Protein AF-A0A7V5RH25-F1 (afdb_monomer)

Secondary structure (DSSP, 8-state):
--------TT-S-EEEEEEETTTEEEEEEEEE-S--HHHHS-GGG-SSSS--HHHHHHHHTTSSSEEEEEEEEEE-TTS-EEEEEEE--S-TT--TT---TTSS-----EEEEEEEEEEETTTEEEEEEEEEEEE--EETTEE--EEEEEEEEEEEEEEEEETTEEEEEEEEEEEEEEEE-STT----EEEEEEEEEEEEEEEEEEEEGGGTTEEEEEEEEEEEEEESSSEEEEEEEEEEEEETTTEEEEEEEEEEE-SSS--EEEEEEEEEE--

Foldseek 3Di:
DDDDDDLDLPDQDDKDWDQDPQQKIKIFFKDWFPAFPQLVDDCLGHLFNDDFPQSVVCQVQLNGAIFGWMKIKHAHPQGKIKIKTWGQSQHGSDDLDDPDVPDQKRFSGTKIKIKIWHDPPPFKIKMWMKMKGWIHDADPVFGAIKIKIKIKIKMWGWDDPDDQKIKIKIWMKMKIWIAGPTPDDRDIFIKIKIKMKMKIKGAAPFFDVVVVRWGMKIKMWMKIWMDGPFIKIKIKIWMWIDHPPFKIKTKMWMWIDDRDDDIDIDIDIDIGGHD

Sequence (275 aa):
QIEVRDNSPRLKDAEGKITLPNNTFLRFGQFKAPVWRE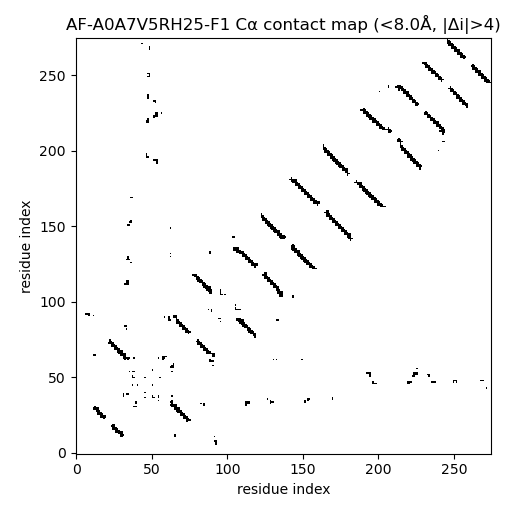ELRSSSKLFLVERSLAAAFLAKNNFSARHIGVEFGLKTSAGAQFAVNYSNGAGEGSREDAGRRKNAVINNGKMLAGRIELPLGKKMNIGFSAVRNSTGMLTTDGDTRGTATLFAPDFNLKLAVGSGAVLEVDGGLGFGSFSDSGVNTGEDKKFTLLDISGEWKKKLGRANESLGGLDGFGFAAGFSSVDFRGTTSAVRFGPTFTFGKQTRLQLNAELINPENGDRTVNYRSMITFNY

Radius of gyration: 20.66 Å; Cα contacts (8 Å, |Δi|>4): 712; chains: 1; bounding box: 56×38×58 Å

Structure (mmCIF, N/CA/C/O backbone):
data_AF-A0A7V5RH25-F1
#
_entry.id   AF-A0A7V5RH25-F1
#
loop_
_atom_site.group_PDB
_atom_site.id
_atom_site.type_symbol
_atom_site.label_atom_id
_atom_site.label_alt_id
_atom_site.label_comp_id
_atom_site.label_asym_id
_atom_site.label_entity_id
_atom_site.label_seq_id
_atom_site.pdbx_PDB_ins_code
_atom_site.Cartn_x
_atom_site.Cartn_y
_atom_site.Cartn_z
_atom_site.occupancy
_atom_site.B_iso_or_equiv
_atom_site.auth_seq_id
_atom_site.auth_comp_id
_atom_site.auth_asym_id
_atom_site.auth_atom_id
_atom_site.pdbx_PDB_model_num
ATOM 1 N N . GLN A 1 1 ? 27.884 -19.425 11.018 1.00 32.72 1 GLN A N 1
ATOM 2 C CA . GLN A 1 1 ? 27.448 -19.772 9.651 1.00 32.72 1 GLN A CA 1
ATOM 3 C C . GLN A 1 1 ? 25.933 -19.851 9.665 1.00 32.72 1 GLN A C 1
ATOM 5 O O . GLN A 1 1 ? 25.401 -20.618 10.453 1.00 32.72 1 GLN A O 1
ATOM 10 N N . ILE A 1 2 ? 25.248 -19.010 8.891 1.00 28.59 2 ILE A N 1
ATOM 11 C CA . ILE A 1 2 ? 23.797 -19.106 8.706 1.00 28.59 2 ILE A CA 1
ATOM 12 C C . ILE A 1 2 ? 23.593 -19.363 7.221 1.00 28.59 2 ILE A C 1
ATOM 14 O O . ILE A 1 2 ? 23.855 -18.489 6.400 1.00 28.59 2 ILE A O 1
ATOM 18 N N . GLU A 1 3 ? 23.181 -20.580 6.888 1.00 23.50 3 GLU A N 1
ATOM 19 C CA . GLU A 1 3 ? 22.694 -20.926 5.562 1.00 23.50 3 GLU A CA 1
ATOM 20 C C . GLU A 1 3 ? 21.220 -21.288 5.703 1.00 23.50 3 GLU A C 1
ATOM 22 O O . GLU A 1 3 ? 20.865 -22.269 6.350 1.00 23.50 3 GLU A O 1
ATOM 27 N N . VAL A 1 4 ? 20.362 -20.462 5.112 1.00 34.53 4 VAL A N 1
ATOM 28 C CA . VAL A 1 4 ? 18.944 -20.764 4.939 1.00 34.53 4 VAL A CA 1
ATOM 29 C C . VAL A 1 4 ? 18.684 -20.682 3.445 1.00 34.53 4 VAL A C 1
ATOM 31 O O . VAL A 1 4 ? 18.673 -19.596 2.868 1.00 34.53 4 VAL A O 1
ATOM 34 N N . ARG A 1 5 ? 18.529 -21.842 2.804 1.00 31.23 5 ARG A N 1
ATOM 35 C CA . ARG A 1 5 ? 18.039 -21.940 1.428 1.00 31.23 5 ARG A CA 1
ATOM 36 C C . ARG A 1 5 ? 16.672 -22.593 1.452 1.00 31.23 5 ARG A C 1
ATOM 38 O O . ARG A 1 5 ? 16.567 -23.793 1.677 1.00 31.23 5 ARG A O 1
ATOM 45 N N . ASP A 1 6 ? 15.654 -21.808 1.142 1.00 39.62 6 ASP A N 1
ATOM 46 C CA . ASP A 1 6 ? 14.385 -22.324 0.657 1.00 39.62 6 ASP A CA 1
ATOM 47 C C . ASP A 1 6 ? 14.098 -21.658 -0.696 1.00 39.62 6 ASP A C 1
ATOM 49 O O . ASP A 1 6 ? 14.059 -20.436 -0.811 1.00 39.62 6 ASP A O 1
ATOM 53 N N . ASN A 1 7 ? 13.981 -22.474 -1.745 1.00 38.50 7 ASN A N 1
ATOM 54 C CA . ASN A 1 7 ? 13.620 -22.052 -3.103 1.00 38.50 7 ASN A CA 1
ATOM 55 C C . ASN A 1 7 ? 12.112 -22.228 -3.366 1.00 38.50 7 ASN A C 1
ATOM 57 O O . ASN A 1 7 ? 11.679 -22.283 -4.519 1.00 38.50 7 ASN A O 1
ATOM 61 N N . SER A 1 8 ? 11.308 -22.370 -2.313 1.00 39.69 8 SER A N 1
ATOM 62 C CA . SER A 1 8 ? 9.862 -22.480 -2.407 1.00 39.69 8 SER A CA 1
ATOM 63 C C . SER A 1 8 ? 9.220 -21.097 -2.594 1.00 39.69 8 SER A C 1
ATOM 65 O O . SER A 1 8 ? 9.371 -20.231 -1.732 1.00 39.69 8 SER A O 1
ATOM 67 N N . PRO A 1 9 ? 8.407 -20.878 -3.645 1.00 51.34 9 PRO A N 1
ATOM 68 C CA . PRO A 1 9 ? 7.661 -19.630 -3.864 1.00 51.34 9 PRO A CA 1
ATOM 69 C C . PRO A 1 9 ? 6.525 -19.404 -2.841 1.00 51.34 9 PRO A C 1
ATOM 71 O O . PRO A 1 9 ? 5.627 -18.604 -3.081 1.00 51.34 9 PRO A O 1
ATOM 74 N N . ARG A 1 10 ? 6.500 -20.156 -1.730 1.00 56.91 10 ARG A N 1
ATOM 75 C CA . ARG A 1 10 ? 5.443 -20.123 -0.706 1.00 56.91 10 ARG A CA 1
ATOM 76 C C . ARG A 1 10 ? 5.778 -19.228 0.485 1.00 56.91 10 ARG A C 1
ATOM 78 O O . ARG A 1 10 ? 4.864 -18.832 1.208 1.00 56.91 10 ARG A O 1
ATOM 85 N N . LEU A 1 11 ? 7.057 -18.931 0.713 1.00 60.41 11 LEU A N 1
ATOM 86 C CA . LEU A 1 11 ? 7.466 -18.003 1.763 1.00 60.41 11 LEU A CA 1
ATOM 87 C C . LEU A 1 11 ? 7.154 -16.585 1.299 1.00 60.41 11 LEU A C 1
ATOM 89 O O . LEU A 1 11 ? 7.792 -16.077 0.382 1.00 60.41 11 LEU A O 1
ATOM 93 N N . LYS A 1 12 ? 6.151 -15.965 1.932 1.00 68.00 12 LYS A N 1
ATOM 94 C CA . LYS A 1 12 ? 5.791 -14.570 1.668 1.00 68.00 12 LYS A CA 1
ATOM 95 C C . LYS A 1 12 ? 6.937 -13.673 2.121 1.00 68.00 12 LYS A C 1
ATOM 97 O O . LYS A 1 12 ? 7.622 -13.110 1.281 1.00 68.00 12 LYS A O 1
ATOM 102 N N . ASP A 1 13 ? 7.212 -13.620 3.418 1.00 72.88 13 ASP A N 1
ATOM 103 C CA . ASP A 1 13 ? 8.316 -12.832 3.968 1.00 72.88 13 ASP A CA 1
ATOM 104 C C . ASP A 1 13 ? 9.342 -13.771 4.62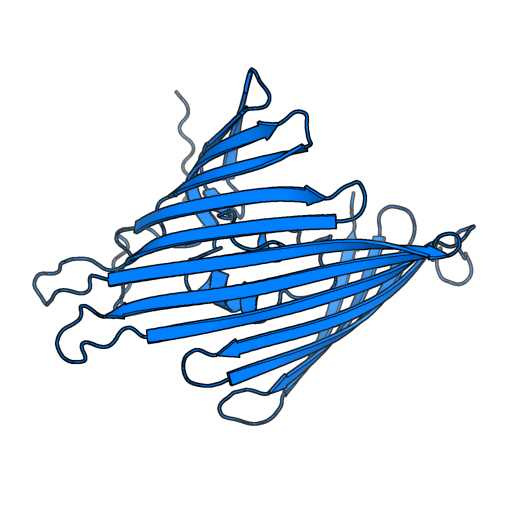0 1.00 72.88 13 ASP A C 1
ATOM 106 O O . ASP A 1 13 ? 8.982 -14.660 5.394 1.00 72.88 13 ASP A O 1
ATOM 110 N N . ALA A 1 14 ? 10.614 -13.592 4.271 1.00 84.06 14 ALA A N 1
ATOM 111 C CA . ALA A 1 14 ? 11.748 -14.335 4.814 1.00 84.06 14 ALA A CA 1
ATOM 112 C C . ALA A 1 14 ? 12.885 -13.337 5.048 1.00 84.06 14 ALA A C 1
ATOM 114 O O . ALA A 1 14 ? 13.793 -13.193 4.228 1.00 84.06 14 ALA A O 1
ATOM 115 N N . GLU A 1 15 ? 12.773 -12.584 6.140 1.00 87.88 15 GLU A N 1
ATOM 116 C CA . GLU A 1 15 ? 13.628 -11.438 6.443 1.00 87.88 15 GLU A CA 1
ATOM 117 C C . GLU A 1 15 ? 14.265 -11.538 7.836 1.00 87.88 15 GLU A C 1
ATOM 119 O O . GLU A 1 15 ? 13.677 -12.063 8.781 1.00 87.88 15 GLU A O 1
ATOM 124 N N . GLY A 1 16 ? 15.477 -11.002 7.961 1.00 89.25 16 GLY A N 1
ATOM 125 C CA . GLY A 1 16 ? 16.115 -10.680 9.231 1.00 89.25 16 GLY A CA 1
ATOM 126 C C . GLY A 1 16 ? 16.125 -9.168 9.435 1.00 89.25 16 GLY A C 1
ATOM 127 O O . GLY A 1 16 ? 16.373 -8.414 8.494 1.00 89.25 16 GLY A O 1
ATOM 128 N N . LYS A 1 17 ? 15.871 -8.713 10.666 1.00 92.69 17 LYS A N 1
ATOM 129 C CA . LYS A 1 17 ? 15.934 -7.296 11.040 1.00 92.69 17 LYS A CA 1
ATOM 130 C C . LYS A 1 17 ? 16.861 -7.101 12.232 1.00 92.69 17 LYS A C 1
ATOM 132 O O . LYS A 1 17 ? 16.618 -7.636 13.309 1.00 92.69 17 LYS A O 1
ATOM 137 N N . ILE A 1 18 ? 17.892 -6.289 12.039 1.00 92.06 18 ILE A N 1
ATOM 138 C CA . ILE A 1 18 ? 18.810 -5.841 13.081 1.00 92.06 18 ILE A CA 1
ATOM 139 C C . ILE A 1 18 ? 18.403 -4.422 13.459 1.00 92.06 18 ILE A C 1
ATOM 141 O O . ILE A 1 18 ? 18.497 -3.502 12.646 1.00 92.06 18 ILE A O 1
ATOM 145 N N . THR A 1 19 ? 17.940 -4.242 14.692 1.00 92.88 19 THR A N 1
ATOM 146 C CA . THR A 1 19 ? 17.733 -2.906 15.258 1.00 92.88 19 THR A CA 1
ATOM 147 C C . THR A 1 19 ? 19.075 -2.379 15.744 1.00 92.88 19 THR A C 1
ATOM 149 O O . THR A 1 19 ? 19.761 -3.028 16.530 1.00 92.88 19 THR A O 1
ATOM 152 N N . LEU A 1 20 ? 19.443 -1.206 15.255 1.00 90.88 20 LEU A N 1
ATOM 153 C CA . LEU A 1 20 ? 20.686 -0.518 15.558 1.00 90.88 20 LEU A CA 1
ATOM 154 C C . LEU A 1 20 ? 20.401 0.654 16.520 1.00 90.88 20 LEU A C 1
ATOM 156 O O . LEU A 1 20 ? 19.239 1.040 16.706 1.00 90.88 20 LEU A O 1
ATOM 160 N N . PRO A 1 21 ? 21.433 1.248 17.147 1.00 91.31 21 PRO A N 1
ATOM 161 C CA . PRO A 1 21 ? 21.266 2.446 17.966 1.00 91.31 21 PRO A CA 1
ATOM 162 C C . PRO A 1 21 ? 20.555 3.589 17.221 1.00 91.31 21 PRO A C 1
ATOM 164 O O . PRO A 1 21 ? 20.485 3.622 15.990 1.00 91.31 21 PRO A O 1
ATOM 167 N N . ASN A 1 22 ? 20.036 4.561 17.974 1.00 88.44 22 ASN A N 1
ATOM 168 C CA . ASN A 1 22 ? 19.374 5.755 17.431 1.00 88.44 22 ASN A CA 1
ATOM 169 C C . ASN A 1 22 ? 18.143 5.451 16.556 1.00 88.44 22 ASN A C 1
ATOM 171 O O . ASN A 1 22 ? 17.880 6.162 15.589 1.00 88.44 22 ASN A O 1
ATOM 175 N N . ASN A 1 23 ? 17.383 4.401 16.896 1.00 90.88 23 ASN A N 1
ATOM 176 C CA . ASN A 1 23 ? 16.177 3.978 16.168 1.00 90.88 23 ASN A CA 1
ATOM 177 C C . ASN A 1 23 ? 16.421 3.727 14.669 1.00 90.88 23 ASN A C 1
ATOM 179 O O . ASN A 1 23 ? 15.535 3.951 13.836 1.00 90.88 23 ASN A O 1
ATOM 183 N N . THR A 1 24 ? 17.623 3.269 14.325 1.00 94.12 24 THR A N 1
ATOM 184 C CA . THR A 1 24 ? 17.941 2.798 12.979 1.00 94.12 24 THR A CA 1
ATOM 185 C C . THR A 1 24 ? 17.742 1.291 12.890 1.00 94.12 24 THR A C 1
ATOM 187 O O . THR A 1 24 ? 17.710 0.584 13.899 1.00 94.12 24 THR A O 1
ATOM 190 N N . PHE A 1 25 ? 17.556 0.772 11.684 1.00 93.25 25 PHE A N 1
ATOM 191 C CA . PHE A 1 25 ? 17.500 -0.662 11.456 1.00 93.25 25 PHE A CA 1
ATOM 192 C C . PHE A 1 25 ? 18.101 -1.037 10.109 1.00 93.25 25 PHE A C 1
ATOM 194 O O . PHE A 1 25 ? 18.049 -0.269 9.149 1.00 93.25 25 PHE A O 1
ATOM 201 N N . LEU A 1 26 ? 18.621 -2.257 10.053 1.00 95.44 26 LEU A N 1
ATOM 202 C CA . LEU A 1 26 ? 18.993 -2.938 8.826 1.00 95.44 26 LEU A CA 1
ATOM 203 C C . LEU A 1 26 ? 18.097 -4.165 8.672 1.00 95.44 26 LEU A C 1
ATOM 205 O O . LEU A 1 26 ? 18.025 -5.002 9.571 1.00 95.44 26 LEU A O 1
ATOM 209 N N . ARG A 1 27 ? 17.407 -4.269 7.546 1.00 93.31 27 ARG A N 1
ATOM 210 C CA . ARG A 1 27 ? 16.574 -5.408 7.169 1.00 93.31 27 ARG A CA 1
ATOM 211 C C . ARG A 1 27 ? 17.183 -6.085 5.950 1.00 93.31 27 ARG A C 1
ATOM 213 O O . ARG A 1 27 ? 17.668 -5.403 5.056 1.00 93.31 27 ARG A O 1
ATOM 220 N N . PHE A 1 28 ? 17.191 -7.408 5.909 1.00 93.06 28 PHE A N 1
ATOM 221 C CA . PHE A 1 28 ? 17.740 -8.178 4.793 1.00 93.06 28 PHE A CA 1
ATOM 222 C C . PHE A 1 28 ? 16.908 -9.435 4.545 1.00 93.06 28 PHE A C 1
ATOM 224 O O . PHE A 1 28 ? 16.276 -9.943 5.465 1.00 93.06 28 PHE A O 1
ATOM 231 N N . GLY A 1 29 ? 16.918 -9.947 3.316 1.00 89.38 29 GLY A N 1
ATOM 232 C CA . GLY A 1 29 ? 16.144 -11.127 2.916 1.00 89.38 29 GLY A CA 1
ATOM 233 C C . GLY A 1 29 ? 15.032 -10.779 1.930 1.00 89.38 29 GLY A C 1
ATOM 234 O O . GLY A 1 29 ? 15.177 -9.825 1.169 1.00 89.38 29 GLY A O 1
ATOM 235 N N . GLN A 1 30 ? 13.950 -11.559 1.921 1.00 87.50 30 GLN A N 1
ATOM 236 C CA . GLN A 1 30 ? 12.797 -11.349 1.045 1.00 87.50 30 GLN A CA 1
ATOM 237 C C . GLN A 1 30 ? 11.693 -10.571 1.756 1.00 87.50 30 GLN A C 1
ATOM 239 O O . GLN A 1 30 ? 11.129 -11.057 2.738 1.00 87.50 30 GLN A O 1
ATOM 244 N N . PHE A 1 31 ? 11.350 -9.403 1.215 1.00 87.19 31 PHE A N 1
ATOM 245 C CA . PHE A 1 31 ? 10.349 -8.521 1.802 1.00 87.19 31 PHE A CA 1
ATOM 246 C C . PHE A 1 31 ? 9.746 -7.539 0.799 1.00 87.19 31 PHE A C 1
ATOM 248 O O . PHE A 1 31 ? 10.299 -7.303 -0.275 1.00 87.19 31 PHE A O 1
ATOM 255 N N . LYS A 1 32 ? 8.600 -6.940 1.146 1.00 89.62 32 LYS A N 1
ATOM 256 C CA . LYS A 1 32 ? 7.969 -5.890 0.330 1.00 89.62 32 LYS A CA 1
ATOM 257 C C . LYS A 1 32 ? 8.773 -4.595 0.332 1.00 89.62 32 LYS A C 1
ATOM 259 O O . LYS A 1 32 ? 9.116 -4.085 1.405 1.00 89.62 32 LYS A O 1
ATOM 264 N N . ALA A 1 33 ? 8.976 -4.025 -0.853 1.00 89.94 33 ALA A N 1
ATOM 265 C CA . ALA A 1 33 ? 9.571 -2.702 -0.984 1.00 89.94 33 ALA A CA 1
ATOM 266 C C . ALA A 1 33 ? 8.631 -1.594 -0.456 1.00 89.94 33 ALA A C 1
ATOM 268 O O . ALA A 1 33 ? 7.408 -1.680 -0.631 1.00 89.94 33 ALA A O 1
ATOM 269 N N . PRO A 1 34 ? 9.170 -0.535 0.178 1.00 90.44 34 PRO A N 1
ATOM 270 C CA . PRO A 1 34 ? 8.385 0.485 0.869 1.00 90.44 34 PRO A CA 1
ATOM 271 C C . PRO A 1 34 ? 7.796 1.524 -0.097 1.00 90.44 34 PRO A C 1
ATOM 273 O O . PRO A 1 34 ? 8.157 2.692 -0.070 1.00 90.44 34 PRO A O 1
ATOM 276 N N . VAL A 1 35 ? 6.894 1.126 -0.990 1.00 91.06 35 VAL A N 1
ATOM 277 C CA . VAL A 1 35 ? 6.516 1.987 -2.129 1.00 91.06 35 VAL A CA 1
ATOM 278 C C . VAL A 1 35 ? 5.103 2.545 -2.050 1.00 91.06 35 VAL A C 1
ATOM 280 O O . VAL A 1 35 ? 4.877 3.681 -2.447 1.00 91.06 35 VAL A O 1
ATOM 283 N N . TRP A 1 36 ? 4.154 1.779 -1.520 1.00 93.12 36 TRP A N 1
ATOM 284 C CA . TRP A 1 36 ? 2.748 2.176 -1.497 1.00 93.12 36 TRP A CA 1
ATOM 285 C C . TRP A 1 36 ? 2.118 1.827 -0.157 1.00 93.12 36 TRP A C 1
ATOM 287 O O . TRP A 1 36 ? 2.256 0.698 0.319 1.00 93.12 36 TRP A O 1
ATOM 297 N N . ARG A 1 37 ? 1.410 2.772 0.467 1.00 92.19 37 ARG A N 1
ATOM 298 C CA . ARG A 1 37 ? 0.858 2.584 1.818 1.00 92.19 37 ARG A CA 1
ATOM 299 C C . ARG A 1 37 ? -0.055 1.363 1.943 1.00 92.19 37 ARG A C 1
ATOM 301 O O . ARG A 1 37 ? 0.100 0.591 2.887 1.00 92.19 37 ARG A O 1
ATOM 308 N N . GLU A 1 38 ? -0.967 1.149 0.994 1.00 91.12 38 GLU A N 1
ATOM 309 C CA . GLU A 1 38 ? -1.872 -0.015 1.006 1.00 91.12 38 GLU A CA 1
ATOM 310 C C . GLU A 1 38 ? -1.101 -1.348 0.871 1.00 91.12 38 GLU A C 1
ATOM 312 O O . GLU A 1 38 ? -1.493 -2.377 1.430 1.00 91.12 38 GLU A O 1
ATOM 317 N N . GLU A 1 39 ? 0.049 -1.343 0.189 1.00 89.62 39 GLU A N 1
ATOM 318 C CA . GLU A 1 39 ? 0.921 -2.519 0.088 1.00 89.62 39 GLU A CA 1
ATOM 319 C C . GLU A 1 39 ? 1.656 -2.820 1.396 1.00 89.62 39 GLU A C 1
ATOM 321 O O . GLU A 1 39 ? 1.816 -3.993 1.752 1.00 89.62 39 GLU A O 1
ATOM 326 N N . LEU A 1 40 ? 2.042 -1.773 2.129 1.00 88.31 40 LEU A N 1
ATOM 327 C CA . LEU A 1 40 ? 2.692 -1.864 3.440 1.00 88.31 40 LEU A CA 1
ATOM 328 C C . LEU A 1 40 ? 1.710 -2.188 4.570 1.00 88.31 40 LEU A C 1
ATOM 330 O O . LEU A 1 40 ? 2.104 -2.680 5.630 1.00 88.31 40 LEU A O 1
ATOM 334 N N . ARG A 1 41 ? 0.417 -1.948 4.349 1.00 87.94 41 ARG A N 1
ATOM 335 C CA . ARG A 1 41 ? -0.647 -2.338 5.268 1.00 87.94 41 ARG A CA 1
ATOM 336 C C . ARG A 1 41 ? -0.779 -3.863 5.284 1.00 87.94 41 ARG A C 1
ATOM 338 O O . ARG A 1 41 ? -0.856 -4.530 4.245 1.00 87.94 41 ARG A O 1
ATOM 345 N N . SER A 1 42 ? -0.833 -4.419 6.496 1.00 84.00 42 SER A N 1
ATOM 346 C CA . SER A 1 42 ? -1.150 -5.836 6.703 1.00 84.00 42 SER A CA 1
ATOM 347 C C . SER A 1 42 ? -2.454 -6.189 5.993 1.00 84.00 42 SER A C 1
ATOM 349 O O . SER A 1 42 ? -3.422 -5.433 6.081 1.00 84.00 42 SER A O 1
ATOM 351 N N . SER A 1 43 ? -2.510 -7.365 5.363 1.00 81.88 43 SER A N 1
ATOM 352 C CA . SER A 1 43 ? -3.728 -7.858 4.710 1.00 81.88 43 SER A CA 1
ATOM 353 C C . SER A 1 43 ? -4.916 -7.921 5.674 1.00 81.88 43 SER A C 1
ATOM 355 O O . SER A 1 43 ? -6.028 -7.576 5.300 1.00 81.88 43 SER A O 1
ATOM 357 N N . SER A 1 44 ? -4.676 -8.255 6.947 1.00 80.25 44 SER A N 1
ATOM 358 C CA . SER A 1 44 ? -5.712 -8.276 7.992 1.00 80.25 44 SER A CA 1
ATOM 359 C C . SER A 1 44 ? -6.268 -6.894 8.360 1.00 80.25 44 SER A C 1
ATOM 361 O O . SER A 1 44 ? -7.305 -6.802 9.017 1.00 80.25 44 SER A O 1
ATOM 363 N N . LYS A 1 45 ? -5.581 -5.817 7.961 1.00 86.50 45 LYS A N 1
ATOM 364 C CA . LYS A 1 45 ? -5.907 -4.425 8.306 1.00 86.50 45 LYS A CA 1
ATOM 365 C C . LYS A 1 45 ? -6.317 -3.581 7.100 1.00 86.50 45 LYS A C 1
ATOM 367 O O . LYS A 1 45 ? -6.451 -2.367 7.261 1.00 86.50 45 LYS A O 1
ATOM 372 N N . LEU A 1 46 ? -6.482 -4.187 5.923 1.00 90.38 46 LEU A N 1
ATOM 373 C CA . LEU A 1 46 ? -6.991 -3.497 4.738 1.00 90.38 46 LEU A CA 1
ATOM 374 C C . LEU A 1 46 ? -8.399 -2.952 5.004 1.00 90.38 46 LEU A C 1
ATOM 376 O O . LEU A 1 46 ? -9.189 -3.560 5.734 1.00 90.38 46 LEU A O 1
ATOM 380 N N . PHE A 1 47 ? -8.710 -1.792 4.427 1.00 93.31 47 PHE A N 1
ATOM 381 C CA . PHE A 1 47 ? -10.059 -1.236 4.519 1.00 93.31 47 PHE A CA 1
ATOM 382 C C . PHE A 1 47 ? -11.053 -2.045 3.709 1.00 93.31 47 PHE A C 1
ATOM 384 O O . PHE A 1 47 ? -12.188 -2.162 4.143 1.00 93.31 47 PHE A O 1
ATOM 391 N N . LEU A 1 48 ? -10.622 -2.618 2.586 1.00 94.12 48 LEU A N 1
ATOM 392 C CA . LEU A 1 48 ? -11.399 -3.426 1.646 1.00 94.12 48 LEU A CA 1
ATOM 393 C C . LEU A 1 48 ? -10.782 -4.834 1.547 1.00 94.12 48 LEU A C 1
ATOM 395 O O . LEU A 1 48 ? -9.610 -5.001 1.879 1.00 94.12 48 LEU A O 1
ATOM 399 N N . VAL A 1 49 ? -11.551 -5.841 1.112 1.00 91.69 49 VAL A N 1
ATOM 400 C CA . VAL A 1 49 ? -11.085 -7.245 1.029 1.00 91.69 49 VAL A CA 1
ATOM 401 C C . VAL A 1 49 ? -9.827 -7.379 0.169 1.00 91.69 49 VAL A C 1
ATOM 403 O O . VAL A 1 49 ? -8.879 -8.051 0.565 1.00 91.69 49 VAL A O 1
ATOM 406 N N . GLU A 1 50 ? -9.815 -6.726 -0.992 1.00 90.06 50 GLU A N 1
ATOM 407 C CA . GLU A 1 50 ? -8.687 -6.737 -1.923 1.00 90.06 50 GLU A CA 1
ATOM 408 C C . GLU A 1 50 ? -8.011 -5.374 -1.982 1.00 90.06 50 GLU A C 1
ATOM 410 O O . GLU A 1 50 ? -8.642 -4.329 -1.777 1.00 90.06 50 GLU A O 1
ATOM 415 N N . ARG A 1 51 ? -6.726 -5.401 -2.336 1.00 92.62 51 ARG A N 1
ATOM 416 C CA . ARG A 1 51 ? -5.964 -4.188 -2.639 1.00 92.62 51 ARG A CA 1
ATOM 417 C C . ARG A 1 51 ? -6.470 -3.509 -3.912 1.00 92.62 51 ARG A C 1
ATOM 419 O O . ARG A 1 51 ? -7.122 -4.130 -4.746 1.00 92.62 51 ARG A O 1
ATOM 426 N N . SER A 1 52 ? -6.183 -2.218 -4.033 1.00 95.62 52 SER A N 1
ATOM 427 C CA . SER A 1 52 ? -6.600 -1.376 -5.156 1.00 95.62 52 SER A CA 1
ATOM 428 C C . SER A 1 52 ? -6.012 -1.817 -6.491 1.00 95.62 52 SER A C 1
ATOM 430 O O . SER A 1 52 ? -4.995 -2.512 -6.546 1.00 95.62 52 SER A O 1
ATOM 432 N N . LEU A 1 53 ? -6.605 -1.333 -7.589 1.00 95.50 53 LEU A N 1
ATOM 433 C CA . LEU A 1 53 ? -6.007 -1.483 -8.917 1.00 95.50 53 LEU A CA 1
ATOM 434 C C . LEU A 1 53 ? -4.605 -0.865 -8.978 1.00 95.50 53 LEU A C 1
ATOM 436 O O . LEU A 1 53 ? -3.718 -1.436 -9.606 1.00 95.50 53 LEU A O 1
ATOM 440 N N . ALA A 1 54 ? -4.395 0.269 -8.301 1.00 96.06 54 ALA A N 1
ATOM 441 C CA . ALA A 1 54 ? -3.097 0.931 -8.223 1.00 96.06 54 ALA A CA 1
ATOM 442 C C . ALA A 1 54 ? -2.060 0.044 -7.518 1.00 96.06 54 ALA A C 1
ATOM 444 O O . ALA A 1 54 ? -0.988 -0.211 -8.062 1.00 96.06 54 ALA A O 1
ATOM 445 N N . ALA A 1 55 ? -2.398 -0.498 -6.348 1.00 94.75 55 ALA A N 1
ATOM 446 C CA . ALA A 1 55 ? -1.530 -1.406 -5.605 1.00 94.75 55 ALA A CA 1
ATOM 447 C C . ALA A 1 55 ? -1.240 -2.700 -6.390 1.00 94.75 55 ALA A C 1
ATOM 449 O O . ALA A 1 55 ? -0.082 -3.109 -6.511 1.00 94.75 55 ALA A O 1
ATOM 450 N N . ALA A 1 56 ? -2.262 -3.286 -7.023 1.00 92.38 56 ALA A N 1
ATOM 451 C CA . ALA A 1 56 ? -2.108 -4.450 -7.891 1.00 92.38 56 ALA A CA 1
ATOM 452 C C . ALA A 1 56 ? -1.206 -4.160 -9.104 1.00 92.38 56 ALA A C 1
ATOM 454 O O . ALA A 1 56 ? -0.364 -4.990 -9.455 1.00 92.38 56 ALA A O 1
ATOM 455 N N . PHE A 1 57 ? -1.334 -2.982 -9.725 1.00 93.19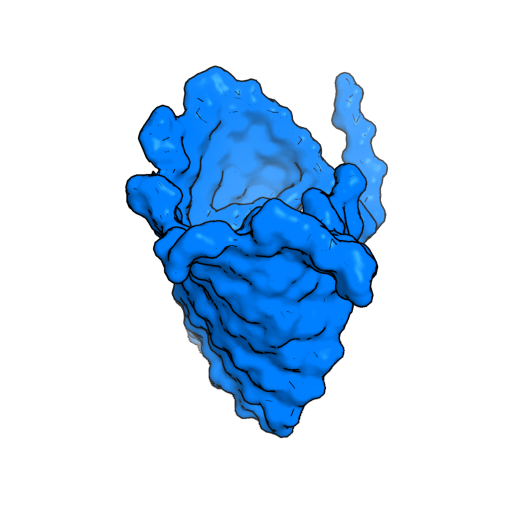 57 PHE A N 1
ATOM 456 C CA . PHE A 1 57 ? -0.462 -2.543 -10.815 1.00 93.19 57 PHE A CA 1
ATOM 457 C C . PHE A 1 57 ? 0.993 -2.427 -10.352 1.00 93.19 57 PHE A C 1
ATOM 459 O O . PHE A 1 57 ? 1.891 -2.936 -11.024 1.00 93.19 57 PHE A O 1
ATOM 466 N N . LEU A 1 58 ? 1.237 -1.806 -9.197 1.00 92.56 58 LEU A N 1
ATOM 467 C CA . LEU A 1 58 ? 2.582 -1.655 -8.639 1.00 92.56 58 LEU A CA 1
ATOM 468 C C . LEU A 1 58 ? 3.227 -3.005 -8.306 1.00 92.56 58 LEU A C 1
ATOM 470 O O . LEU A 1 58 ? 4.403 -3.212 -8.610 1.00 92.56 58 LEU A O 1
ATOM 474 N N . ALA A 1 59 ? 2.463 -3.941 -7.741 1.00 88.31 59 ALA A N 1
ATOM 475 C CA . ALA A 1 59 ? 2.953 -5.280 -7.438 1.00 88.31 59 ALA A CA 1
ATOM 476 C C . ALA A 1 59 ? 3.246 -6.072 -8.723 1.00 88.31 59 ALA A C 1
ATOM 478 O O . ALA A 1 59 ? 4.320 -6.653 -8.860 1.00 88.31 59 ALA A O 1
ATOM 479 N N . LYS A 1 60 ? 2.328 -6.050 -9.699 1.00 85.56 60 LYS A N 1
ATOM 480 C CA . LYS A 1 60 ? 2.478 -6.751 -10.987 1.00 85.56 60 LYS A CA 1
ATOM 481 C C . LYS A 1 60 ? 3.682 -6.254 -11.790 1.00 85.56 60 LYS A C 1
ATOM 483 O O . LYS A 1 60 ? 4.303 -7.041 -12.497 1.00 85.56 60 LYS A O 1
ATOM 488 N N . ASN A 1 61 ? 3.997 -4.966 -11.683 1.00 85.56 61 ASN A N 1
ATOM 489 C CA . ASN A 1 61 ? 5.116 -4.339 -12.382 1.00 85.56 61 ASN A CA 1
ATOM 490 C C . ASN A 1 61 ? 6.377 -4.208 -11.512 1.00 85.56 61 ASN A C 1
ATOM 492 O O . ASN A 1 61 ? 7.261 -3.422 -11.840 1.00 85.56 61 ASN A O 1
ATOM 496 N N . ASN A 1 62 ? 6.485 -4.986 -10.427 1.00 86.56 62 ASN A N 1
ATOM 497 C CA . ASN A 1 62 ? 7.695 -5.087 -9.606 1.00 86.56 62 ASN A CA 1
ATOM 498 C C . ASN A 1 62 ? 8.176 -3.761 -8.988 1.00 86.56 62 ASN A C 1
ATOM 500 O O . ASN A 1 62 ? 9.373 -3.573 -8.779 1.00 86.56 62 ASN A O 1
ATOM 504 N N . PHE A 1 63 ? 7.256 -2.843 -8.688 1.00 89.88 63 PHE A N 1
ATOM 505 C CA . PHE A 1 63 ? 7.558 -1.638 -7.913 1.00 89.88 63 PHE A CA 1
ATOM 506 C C . PHE A 1 63 ? 7.403 -1.885 -6.413 1.00 89.88 63 PHE A C 1
ATOM 508 O O . PHE A 1 63 ? 8.238 -1.462 -5.625 1.00 89.88 63 PHE A O 1
ATOM 515 N N . SER A 1 64 ? 6.330 -2.565 -6.008 1.00 89.94 64 SER A N 1
ATOM 516 C CA . SER A 1 64 ? 5.978 -2.809 -4.598 1.00 89.94 64 SER A CA 1
ATOM 517 C C . SER A 1 64 ? 5.905 -4.295 -4.244 1.00 89.94 64 SER A C 1
ATOM 519 O O . SER A 1 64 ? 5.394 -4.664 -3.182 1.00 89.94 64 SER A O 1
ATOM 521 N N . ALA A 1 65 ? 6.377 -5.155 -5.148 1.00 86.25 65 ALA A N 1
ATOM 522 C CA . ALA A 1 65 ? 6.407 -6.589 -4.933 1.00 86.25 65 ALA A CA 1
ATOM 523 C C . ALA A 1 65 ? 7.381 -6.954 -3.803 1.00 86.25 65 ALA A C 1
ATOM 525 O O . ALA A 1 65 ? 8.033 -6.110 -3.175 1.00 86.25 65 ALA A O 1
ATOM 526 N N . ARG A 1 66 ? 7.460 -8.251 -3.520 1.00 86.38 66 ARG A N 1
ATOM 527 C CA . ARG A 1 66 ? 8.493 -8.777 -2.638 1.00 86.38 66 ARG A CA 1
ATOM 528 C C . ARG A 1 66 ? 9.773 -8.989 -3.412 1.00 86.38 66 ARG A C 1
ATOM 530 O O . ARG A 1 66 ? 9.758 -9.599 -4.477 1.00 86.38 66 ARG A O 1
ATOM 537 N N . HIS A 1 67 ? 10.864 -8.506 -2.844 1.00 86.62 67 HIS A N 1
ATOM 538 C CA . HIS A 1 67 ? 12.183 -8.557 -3.445 1.00 86.62 67 HIS A CA 1
ATOM 539 C C . HIS A 1 67 ? 13.183 -9.100 -2.440 1.00 86.62 67 HIS A C 1
ATOM 541 O O . HIS A 1 67 ? 13.017 -8.920 -1.233 1.00 86.62 67 HIS A O 1
ATOM 547 N N . ILE A 1 68 ? 14.229 -9.745 -2.947 1.00 87.62 68 ILE A N 1
ATOM 548 C CA . ILE A 1 68 ? 15.373 -10.144 -2.132 1.00 87.62 68 ILE A CA 1
ATOM 549 C C . ILE A 1 68 ? 16.341 -8.969 -2.109 1.00 87.62 68 ILE A C 1
ATOM 551 O O . ILE A 1 68 ? 16.776 -8.507 -3.164 1.00 87.62 68 ILE A O 1
ATOM 555 N N . GLY A 1 69 ? 16.672 -8.459 -0.929 1.00 90.38 69 GLY A N 1
ATOM 556 C CA . GLY A 1 69 ? 17.553 -7.306 -0.827 1.00 90.38 69 GLY A CA 1
ATOM 557 C C . GLY A 1 69 ? 17.918 -6.917 0.591 1.00 90.38 69 GLY A C 1
ATOM 558 O O . GLY A 1 69 ? 17.827 -7.712 1.527 1.00 90.38 69 GLY A O 1
ATOM 559 N N . VAL A 1 70 ? 18.342 -5.665 0.717 1.00 94.00 70 VAL A N 1
ATOM 560 C CA . VAL A 1 70 ? 18.701 -5.007 1.968 1.00 94.00 70 VAL A CA 1
ATOM 561 C C . VAL A 1 70 ? 17.941 -3.687 2.055 1.00 94.00 70 VAL A C 1
ATOM 563 O O . VAL A 1 70 ? 17.741 -2.997 1.058 1.00 94.00 70 VAL A O 1
ATOM 566 N N . GLU A 1 71 ? 17.479 -3.333 3.243 1.00 95.94 71 GLU A N 1
ATOM 567 C CA . GLU A 1 71 ? 16.834 -2.062 3.531 1.00 95.94 71 GLU A CA 1
ATOM 568 C C . GLU A 1 71 ? 17.441 -1.451 4.784 1.00 95.94 71 GLU A C 1
ATOM 570 O O . GLU A 1 71 ? 17.525 -2.087 5.833 1.00 95.94 71 GLU A O 1
ATOM 575 N N . PHE A 1 72 ? 17.852 -0.198 4.667 1.00 97.31 72 PHE A N 1
ATOM 576 C CA . PHE A 1 72 ? 18.210 0.628 5.802 1.00 97.31 72 PHE A CA 1
ATOM 577 C C . PHE A 1 72 ? 17.031 1.529 6.139 1.00 97.31 72 PHE A C 1
ATOM 579 O O . PHE A 1 72 ? 16.448 2.141 5.243 1.00 97.31 72 PHE A O 1
ATOM 586 N N . GLY A 1 73 ? 16.707 1.659 7.420 1.00 96.31 73 GLY A N 1
ATOM 587 C CA . GLY A 1 73 ? 15.702 2.613 7.852 1.00 96.31 73 GLY A CA 1
ATOM 588 C C . GLY A 1 73 ? 16.038 3.323 9.150 1.00 96.31 73 GLY A C 1
ATOM 589 O O . GLY A 1 73 ? 16.852 2.871 9.951 1.00 96.31 73 GLY A O 1
ATOM 590 N N . LEU A 1 74 ? 15.387 4.463 9.343 1.00 95.19 74 LEU A N 1
ATOM 591 C CA . LEU A 1 74 ? 15.547 5.354 10.486 1.00 95.19 74 LEU A CA 1
ATOM 592 C C . LEU A 1 74 ? 14.170 5.830 10.938 1.00 95.19 74 LEU A C 1
ATOM 594 O O . LEU A 1 74 ? 13.350 6.228 10.112 1.00 95.19 74 LEU A O 1
ATOM 598 N N . LYS A 1 75 ? 13.945 5.862 12.251 1.00 94.69 75 LYS A N 1
ATOM 599 C CA . LYS A 1 75 ? 12.798 6.540 12.856 1.00 94.69 75 LYS A CA 1
ATOM 600 C C . LYS A 1 75 ? 13.267 7.656 13.783 1.00 94.69 75 LYS A C 1
ATOM 602 O O . LYS A 1 75 ? 13.913 7.403 14.795 1.00 94.69 75 LYS A O 1
ATOM 607 N N . THR A 1 76 ? 12.910 8.894 13.468 1.00 92.75 76 THR A N 1
ATOM 608 C CA . THR A 1 76 ? 13.282 10.053 14.287 1.00 92.75 76 THR A CA 1
ATOM 609 C C . THR A 1 76 ? 12.438 10.128 15.560 1.00 92.75 76 THR A C 1
ATOM 611 O O . THR A 1 76 ? 11.360 9.533 15.655 1.00 92.75 76 THR A O 1
ATOM 614 N N . SER A 1 77 ? 12.900 10.897 16.548 1.00 89.19 77 SER A N 1
ATOM 615 C CA . SER A 1 77 ? 12.135 11.192 17.770 1.00 89.19 77 SER A CA 1
ATOM 616 C C . SER A 1 77 ? 10.813 11.913 17.481 1.00 89.19 77 SER A C 1
ATOM 618 O O . SER A 1 77 ? 9.823 11.673 18.167 1.00 89.19 77 SER A O 1
ATOM 620 N N . ALA A 1 78 ? 10.768 12.728 16.422 1.00 88.88 78 ALA A N 1
ATOM 621 C CA . ALA A 1 78 ? 9.553 13.379 15.927 1.00 88.88 78 ALA A CA 1
ATOM 622 C C . ALA A 1 78 ? 8.581 12.409 15.221 1.00 88.88 78 ALA A C 1
ATOM 624 O O . ALA A 1 78 ? 7.493 12.808 14.815 1.00 88.88 78 ALA A O 1
ATOM 625 N N . GLY A 1 79 ? 8.955 11.134 15.068 1.00 90.94 79 GLY A N 1
ATOM 626 C CA . GLY A 1 79 ? 8.126 10.086 14.477 1.00 90.94 79 GLY A CA 1
ATOM 627 C C . GLY A 1 79 ? 8.237 9.955 12.958 1.00 90.94 79 GLY A C 1
ATOM 628 O O . GLY A 1 79 ? 7.612 9.048 12.406 1.00 90.94 79 GLY A O 1
ATOM 629 N N . ALA A 1 80 ? 9.036 10.798 12.294 1.00 94.88 80 ALA A N 1
ATOM 630 C CA . ALA A 1 80 ? 9.325 10.650 10.871 1.00 94.88 80 ALA A CA 1
ATOM 631 C C . ALA A 1 80 ? 10.092 9.347 10.616 1.00 94.88 80 ALA A C 1
ATOM 633 O O . ALA A 1 80 ? 10.962 8.969 11.404 1.00 94.88 80 ALA A O 1
ATOM 634 N N . GLN A 1 81 ? 9.764 8.661 9.527 1.00 95.3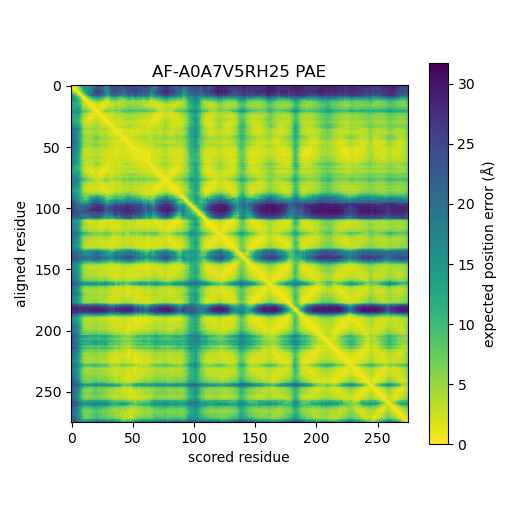8 81 GLN A N 1
ATOM 635 C CA . GLN A 1 81 ? 10.378 7.394 9.145 1.00 95.38 81 GLN A CA 1
ATOM 636 C C . GLN A 1 81 ? 10.993 7.503 7.758 1.00 95.38 81 GLN A C 1
ATOM 638 O O . GLN A 1 81 ? 10.400 8.075 6.849 1.00 95.38 81 GLN A O 1
ATOM 643 N N . PHE A 1 82 ? 12.174 6.924 7.605 1.00 95.88 82 PHE A N 1
ATOM 644 C CA . PHE A 1 82 ? 12.911 6.859 6.354 1.00 95.88 82 PHE A CA 1
ATOM 645 C C . PHE A 1 82 ? 13.268 5.403 6.099 1.00 95.88 82 PHE A C 1
ATOM 647 O O . PHE A 1 82 ? 13.675 4.706 7.029 1.00 95.88 82 PHE A O 1
ATOM 654 N N . ALA A 1 83 ? 13.126 4.951 4.860 1.00 96.31 83 ALA A N 1
ATOM 655 C CA . ALA A 1 83 ? 13.570 3.635 4.428 1.00 96.31 83 ALA A CA 1
ATOM 656 C C . ALA A 1 83 ? 14.185 3.740 3.034 1.00 96.31 83 ALA A C 1
ATOM 658 O O . ALA A 1 83 ? 13.607 4.364 2.146 1.00 96.31 83 ALA A O 1
ATOM 659 N N . VAL A 1 84 ? 15.348 3.127 2.841 1.00 97.06 84 VAL A N 1
ATOM 660 C CA . VAL A 1 84 ? 16.001 2.980 1.541 1.00 97.06 84 VAL A CA 1
ATOM 661 C C . VAL A 1 84 ? 16.285 1.504 1.334 1.00 97.06 84 VAL A C 1
ATOM 663 O O . VAL A 1 84 ? 16.975 0.877 2.133 1.00 97.06 84 VAL A O 1
ATOM 666 N N . ASN A 1 85 ? 15.737 0.957 0.260 1.00 95.00 85 ASN A N 1
ATOM 667 C CA . ASN A 1 85 ? 15.847 -0.431 -0.137 1.00 95.00 85 ASN A CA 1
ATOM 668 C C . ASN A 1 85 ? 16.695 -0.555 -1.402 1.00 95.00 85 ASN A C 1
ATOM 670 O O . ASN A 1 85 ? 16.437 0.125 -2.392 1.00 95.00 85 ASN A O 1
ATOM 674 N N . TYR A 1 86 ? 17.647 -1.481 -1.373 1.00 94.31 86 TYR A N 1
ATOM 675 C CA . TYR A 1 86 ? 18.332 -1.986 -2.550 1.00 94.31 86 TYR A CA 1
ATOM 676 C C . TYR A 1 86 ? 18.038 -3.474 -2.694 1.00 94.31 86 TYR A C 1
ATOM 678 O O . TYR A 1 86 ? 18.272 -4.249 -1.763 1.00 94.31 86 TYR A O 1
ATOM 686 N N . SER A 1 87 ? 17.491 -3.889 -3.829 1.00 90.94 87 SER A N 1
ATOM 687 C CA . SER A 1 87 ? 17.009 -5.257 -3.996 1.00 90.94 87 SER A CA 1
ATOM 688 C C . SER A 1 87 ? 17.090 -5.761 -5.427 1.00 90.94 87 SER A C 1
ATOM 690 O O . SER A 1 87 ? 17.391 -5.016 -6.357 1.00 90.94 87 SER A O 1
ATOM 692 N N . ASN A 1 88 ? 16.807 -7.049 -5.593 1.00 84.81 88 ASN A N 1
ATOM 693 C CA . ASN A 1 88 ? 16.881 -7.749 -6.862 1.00 84.81 88 ASN A CA 1
ATOM 694 C C . ASN A 1 88 ? 15.834 -7.310 -7.898 1.00 84.81 88 ASN A C 1
ATOM 696 O O . ASN A 1 88 ? 15.832 -7.850 -8.989 1.00 84.81 88 ASN A O 1
ATOM 700 N N . GLY A 1 89 ? 14.863 -6.447 -7.566 1.00 83.12 89 GLY A N 1
ATOM 701 C CA . GLY A 1 89 ? 13.859 -5.918 -8.506 1.00 83.12 89 GLY A CA 1
ATOM 702 C C . GLY A 1 89 ? 12.968 -6.938 -9.244 1.00 83.12 89 GLY A C 1
ATOM 703 O O . GLY A 1 89 ? 12.060 -6.530 -9.961 1.00 83.12 89 GLY A O 1
ATOM 704 N N . ALA A 1 90 ? 13.175 -8.246 -9.076 1.00 77.25 90 ALA A N 1
ATOM 705 C CA . ALA A 1 90 ? 12.629 -9.291 -9.946 1.00 77.25 90 ALA A CA 1
ATOM 706 C C . ALA A 1 90 ? 11.206 -9.743 -9.577 1.00 77.25 90 ALA A C 1
ATOM 708 O O . ALA A 1 90 ? 10.526 -10.358 -10.396 1.00 77.25 90 ALA A O 1
ATOM 709 N N . GLY A 1 91 ? 10.755 -9.419 -8.364 1.00 75.50 91 GLY A N 1
ATOM 710 C CA . GLY A 1 91 ? 9.458 -9.821 -7.828 1.00 75.50 91 GLY A CA 1
ATOM 711 C C . GLY A 1 91 ? 9.490 -11.171 -7.105 1.00 75.50 91 GLY A C 1
ATOM 712 O O . GLY A 1 91 ? 10.514 -11.855 -7.040 1.00 75.50 91 GLY A O 1
ATOM 713 N N . GLU A 1 92 ? 8.343 -11.548 -6.540 1.00 71.06 92 GLU A N 1
ATOM 714 C CA . GLU A 1 92 ? 8.202 -12.717 -5.663 1.00 71.06 92 GLU A CA 1
ATOM 715 C C . GLU A 1 92 ? 8.494 -14.025 -6.420 1.00 71.06 92 GLU A C 1
ATOM 717 O O . GLU A 1 92 ? 7.992 -14.248 -7.524 1.00 71.06 92 GLU A O 1
ATOM 722 N N . GLY A 1 93 ? 9.329 -14.895 -5.841 1.00 59.28 93 GLY A N 1
ATOM 723 C CA . GLY A 1 93 ? 9.638 -16.220 -6.399 1.00 59.28 93 GLY A CA 1
ATOM 724 C C . GLY A 1 93 ? 10.394 -16.220 -7.736 1.00 59.28 93 GLY A C 1
ATOM 725 O O . GLY A 1 93 ? 10.537 -17.281 -8.350 1.00 59.28 93 GLY A O 1
ATOM 726 N N . SER A 1 94 ? 10.877 -15.064 -8.197 1.00 58.25 94 SER A N 1
ATOM 727 C CA . SER A 1 94 ? 11.609 -14.931 -9.457 1.00 58.25 94 SER A CA 1
ATOM 728 C C . SER A 1 94 ? 13.116 -14.898 -9.201 1.00 58.25 94 SER A C 1
ATOM 730 O O . SER A 1 94 ? 13.608 -14.117 -8.388 1.00 58.25 94 SER A O 1
ATOM 732 N N . ARG A 1 95 ? 13.858 -15.777 -9.884 1.00 56.66 95 ARG A N 1
ATOM 733 C CA . ARG A 1 95 ? 15.328 -15.743 -9.910 1.00 56.66 95 ARG A CA 1
ATOM 734 C C . ARG A 1 95 ? 15.788 -14.754 -10.974 1.00 56.66 95 ARG A C 1
ATOM 736 O O . ARG A 1 95 ? 15.172 -14.704 -12.034 1.00 56.66 95 ARG A O 1
ATOM 743 N N . GLU A 1 96 ? 16.902 -14.072 -10.712 1.00 54.38 96 GLU A N 1
ATOM 744 C CA . GLU A 1 96 ? 17.575 -13.201 -11.691 1.00 54.38 96 GLU A CA 1
ATOM 745 C C . GLU A 1 96 ? 17.963 -13.984 -12.978 1.00 54.38 96 GLU A C 1
ATOM 747 O O . GLU A 1 96 ? 17.941 -13.403 -14.054 1.00 54.38 96 GLU A O 1
ATOM 752 N N . ASP A 1 97 ? 18.146 -15.320 -12.904 1.00 49.19 97 ASP A N 1
ATOM 753 C CA . ASP A 1 97 ? 18.668 -16.161 -14.008 1.00 49.19 97 ASP A CA 1
ATOM 754 C C . ASP A 1 97 ? 17.801 -17.366 -14.449 1.00 49.19 97 ASP A C 1
ATOM 756 O O . ASP A 1 97 ? 18.247 -18.223 -15.218 1.00 49.19 97 ASP A O 1
ATOM 760 N N . ALA A 1 98 ? 16.557 -17.525 -13.985 1.00 42.94 98 ALA A N 1
ATOM 761 C CA . ALA A 1 98 ? 15.758 -18.668 -14.446 1.00 42.94 98 ALA A CA 1
ATOM 762 C C . ALA A 1 98 ? 15.171 -18.361 -15.828 1.00 42.94 98 ALA A C 1
ATOM 764 O O . ALA A 1 98 ? 14.118 -17.734 -15.885 1.00 42.94 98 ALA A O 1
ATOM 765 N N . GLY A 1 99 ? 15.833 -18.826 -16.899 1.00 42.53 99 GLY A N 1
ATOM 766 C CA . GLY A 1 99 ? 15.488 -18.728 -18.332 1.00 42.53 99 GLY A CA 1
ATOM 767 C C . GLY A 1 99 ? 14.073 -19.169 -18.748 1.00 42.53 99 GLY A C 1
ATOM 768 O O . GLY A 1 99 ? 13.881 -19.959 -19.672 1.00 42.53 99 GLY A O 1
ATOM 769 N N . ARG A 1 100 ? 13.044 -18.651 -18.083 1.00 43.91 100 ARG A N 1
ATOM 770 C CA . ARG A 1 100 ? 11.638 -18.802 -18.414 1.00 43.91 100 ARG A CA 1
ATOM 771 C C . ARG A 1 100 ? 11.271 -17.698 -19.391 1.00 43.91 100 ARG A C 1
ATOM 773 O O . ARG A 1 100 ? 11.084 -16.548 -19.012 1.00 43.91 100 ARG A O 1
ATOM 780 N N . ARG A 1 101 ? 11.068 -18.105 -20.643 1.00 42.69 101 ARG A N 1
ATOM 781 C CA . ARG A 1 101 ? 10.463 -17.347 -21.751 1.00 42.69 101 ARG A CA 1
ATOM 782 C C . ARG A 1 101 ? 8.995 -16.953 -21.494 1.00 42.69 101 ARG A C 1
ATOM 784 O O . ARG A 1 101 ? 8.168 -17.086 -22.388 1.00 42.69 101 ARG A O 1
ATOM 791 N N . LYS A 1 102 ? 8.612 -16.564 -20.270 1.00 42.59 102 LYS A N 1
ATOM 792 C CA . LYS A 1 102 ? 7.202 -16.272 -19.959 1.00 42.59 102 LYS A CA 1
ATOM 793 C C . LYS A 1 102 ? 6.809 -14.814 -20.169 1.00 42.59 102 LYS 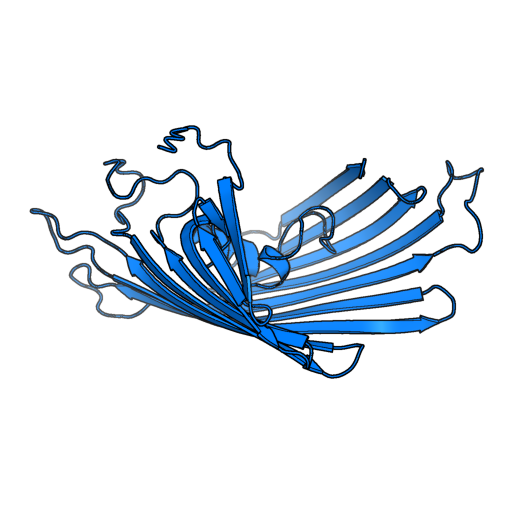A C 1
ATOM 795 O O . LYS A 1 102 ? 5.621 -14.554 -20.182 1.00 42.59 102 LYS A O 1
ATOM 800 N N . ASN A 1 103 ? 7.778 -13.923 -20.380 1.00 42.84 103 ASN A N 1
ATOM 801 C CA . ASN A 1 103 ? 7.663 -12.599 -20.997 1.00 42.84 103 ASN A CA 1
ATOM 802 C C . ASN A 1 103 ? 9.083 -12.208 -21.447 1.00 42.84 103 ASN A C 1
ATOM 804 O O . ASN A 1 103 ? 10.039 -12.576 -20.770 1.00 42.84 103 ASN A O 1
ATOM 808 N N . ALA A 1 104 ? 9.248 -11.490 -22.559 1.00 45.09 104 ALA A N 1
ATOM 809 C CA . ALA A 1 104 ? 10.550 -11.102 -23.131 1.00 45.09 104 ALA A CA 1
ATOM 810 C C . ALA A 1 104 ? 11.365 -10.093 -22.279 1.00 45.09 104 ALA A C 1
ATOM 812 O O . ALA A 1 104 ? 12.204 -9.369 -22.799 1.00 45.09 104 ALA A O 1
ATOM 813 N N . VAL A 1 105 ? 11.116 -10.031 -20.969 1.00 45.78 105 VAL A N 1
ATOM 814 C CA . VAL A 1 105 ? 11.788 -9.145 -20.018 1.00 45.78 105 VAL A CA 1
ATOM 815 C C . VAL A 1 105 ? 12.312 -10.005 -18.871 1.00 45.78 105 VAL A C 1
ATOM 817 O O . VAL A 1 105 ? 11.574 -10.348 -17.948 1.00 45.78 105 VAL A O 1
ATOM 820 N N . ILE A 1 106 ? 13.588 -10.380 -18.940 1.00 49.69 106 ILE A N 1
ATOM 821 C CA . ILE A 1 106 ? 14.317 -10.958 -17.803 1.00 49.69 106 ILE A CA 1
ATOM 822 C C . ILE A 1 106 ? 14.867 -9.776 -17.004 1.00 49.69 106 ILE A C 1
ATOM 824 O O . ILE A 1 106 ? 15.627 -8.984 -17.544 1.00 49.69 106 ILE A O 1
ATOM 828 N N . ASN A 1 107 ? 14.435 -9.582 -15.758 1.00 52.59 107 ASN A N 1
ATOM 829 C CA . ASN A 1 107 ? 14.877 -8.449 -14.946 1.00 52.59 107 ASN A CA 1
ATOM 830 C C . ASN A 1 107 ? 16.282 -8.711 -14.352 1.00 52.59 107 ASN A C 1
ATOM 832 O O . ASN A 1 107 ? 16.389 -9.536 -13.450 1.00 52.59 107 ASN A O 1
ATOM 836 N N . ASN A 1 108 ? 17.330 -8.001 -14.808 1.00 55.81 108 ASN A N 1
ATOM 837 C CA . ASN A 1 108 ? 18.681 -8.025 -14.197 1.00 55.81 108 ASN A CA 1
ATOM 838 C C . ASN A 1 108 ? 18.814 -7.136 -12.941 1.00 55.81 108 ASN A C 1
ATOM 840 O O . ASN A 1 108 ? 19.896 -6.878 -12.414 1.00 55.81 108 ASN A O 1
ATOM 844 N N . GLY A 1 109 ? 17.695 -6.648 -12.430 1.00 59.31 109 GLY A N 1
ATOM 845 C CA . GLY A 1 109 ? 17.409 -6.889 -11.037 1.00 59.31 109 GLY A CA 1
ATOM 846 C C . GLY A 1 109 ? 18.228 -6.075 -10.055 1.00 59.31 109 GLY A C 1
ATOM 847 O O . GLY A 1 109 ? 18.772 -6.614 -9.097 1.00 59.31 109 GLY A O 1
ATOM 848 N N . LYS A 1 110 ? 18.309 -4.761 -10.268 1.00 81.94 110 LYS A N 1
ATOM 849 C CA . LYS A 1 110 ? 18.772 -3.823 -9.239 1.00 81.94 110 LYS A CA 1
ATOM 850 C C . LYS A 1 110 ? 17.733 -2.722 -9.107 1.00 81.94 110 LYS A C 1
ATOM 852 O O . LYS A 1 110 ? 17.655 -1.801 -9.920 1.00 81.94 110 LYS A O 1
ATOM 857 N N . MET A 1 111 ? 16.907 -2.864 -8.084 1.00 89.81 111 MET A N 1
ATOM 858 C CA . MET A 1 111 ? 15.932 -1.869 -7.692 1.00 89.81 111 MET A CA 1
ATOM 859 C C . MET A 1 111 ? 16.481 -1.047 -6.539 1.00 89.81 111 MET A C 1
ATOM 861 O O . MET A 1 111 ? 16.919 -1.595 -5.530 1.00 89.81 111 MET A O 1
ATOM 865 N N . LEU A 1 112 ? 16.405 0.270 -6.688 1.00 95.06 112 LEU A N 1
ATOM 866 C CA . LEU A 1 112 ? 16.523 1.218 -5.595 1.00 95.06 112 LEU A CA 1
ATOM 867 C C . LEU A 1 112 ? 15.131 1.782 -5.316 1.00 95.06 112 LEU A C 1
ATOM 869 O O . LEU A 1 112 ? 14.512 2.367 -6.205 1.00 95.06 112 LEU A O 1
ATOM 873 N N . ALA A 1 113 ? 14.648 1.617 -4.091 1.00 96.75 113 ALA A N 1
ATOM 874 C CA . ALA A 1 113 ? 13.405 2.212 -3.626 1.00 96.75 113 ALA A CA 1
ATOM 875 C C . ALA A 1 113 ? 13.665 3.031 -2.361 1.00 96.75 113 ALA A C 1
ATOM 877 O O . ALA A 1 113 ? 14.432 2.625 -1.494 1.00 96.75 113 ALA A O 1
ATOM 878 N N . GLY A 1 114 ? 13.027 4.186 -2.246 1.00 97.31 114 GLY A N 1
ATOM 879 C CA . GLY A 1 114 ? 13.109 5.049 -1.075 1.00 97.31 11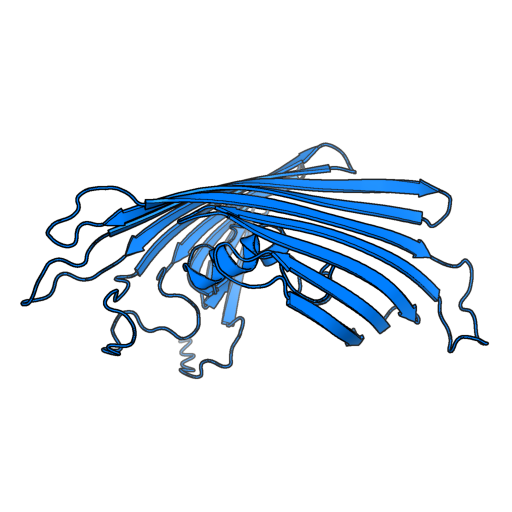4 GLY A CA 1
ATOM 880 C C . GLY A 1 114 ? 11.719 5.440 -0.607 1.00 97.31 114 GLY A C 1
ATOM 881 O O . GLY A 1 114 ? 10.826 5.623 -1.433 1.00 97.31 114 GLY A O 1
ATOM 882 N N . ARG A 1 115 ? 11.547 5.590 0.705 1.00 97.75 115 ARG A N 1
ATOM 883 C CA . ARG A 1 115 ? 10.341 6.138 1.321 1.00 97.75 115 ARG A CA 1
ATOM 884 C C . ARG A 1 115 ? 10.669 7.076 2.458 1.00 97.75 115 ARG A C 1
ATOM 886 O O . ARG A 1 115 ? 11.517 6.776 3.295 1.00 97.75 115 ARG A O 1
ATOM 893 N N . ILE A 1 116 ? 9.908 8.157 2.518 1.00 97.62 116 ILE A N 1
ATOM 894 C CA . ILE A 1 116 ? 9.833 9.065 3.653 1.00 97.62 116 ILE A CA 1
ATOM 895 C C . ILE A 1 116 ? 8.385 9.082 4.128 1.00 97.62 116 ILE A C 1
ATOM 897 O O . ILE A 1 116 ? 7.477 9.249 3.322 1.00 97.62 116 ILE A O 1
ATOM 901 N N . GLU A 1 117 ? 8.161 8.918 5.425 1.00 96.94 117 GLU A N 1
ATOM 902 C CA . GLU A 1 117 ? 6.853 9.055 6.054 1.00 96.94 117 GLU A CA 1
ATOM 903 C C . GLU A 1 117 ? 6.915 10.107 7.160 1.00 96.94 117 GLU A C 1
ATOM 905 O O . GLU A 1 117 ? 7.696 9.997 8.106 1.00 96.94 117 GLU A O 1
ATOM 910 N N . LEU A 1 118 ? 6.094 11.144 7.021 1.00 96.88 118 LEU A N 1
ATOM 911 C CA . LEU A 1 118 ? 6.066 12.322 7.873 1.00 96.88 118 LEU A CA 1
ATOM 912 C C . LEU A 1 118 ? 4.747 12.368 8.651 1.00 96.88 118 LEU A C 1
ATOM 914 O O . LEU A 1 118 ? 3.687 12.521 8.033 1.00 96.88 118 LEU A O 1
ATOM 918 N N . PRO A 1 119 ? 4.776 12.269 9.990 1.00 95.81 119 PRO A N 1
ATOM 919 C CA . PRO A 1 119 ? 3.590 12.502 10.796 1.00 95.81 119 PRO A CA 1
ATOM 920 C C . PRO A 1 119 ? 3.266 13.997 10.850 1.00 95.81 119 PRO A C 1
ATOM 922 O O . PRO A 1 119 ? 4.090 14.820 11.248 1.00 95.81 119 PRO A O 1
ATOM 925 N N . LEU A 1 120 ? 2.033 14.346 10.496 1.00 93.69 120 LEU A N 1
ATOM 926 C CA . LEU A 1 120 ? 1.463 15.678 10.664 1.00 93.69 120 LEU A CA 1
ATOM 927 C C . LEU A 1 120 ? 0.494 15.648 11.850 1.00 93.69 120 LEU A C 1
ATOM 929 O O . LEU A 1 120 ? -0.708 15.381 11.738 1.00 93.69 120 LEU A O 1
ATOM 933 N N . GLY A 1 121 ? 1.057 15.878 13.036 1.00 89.88 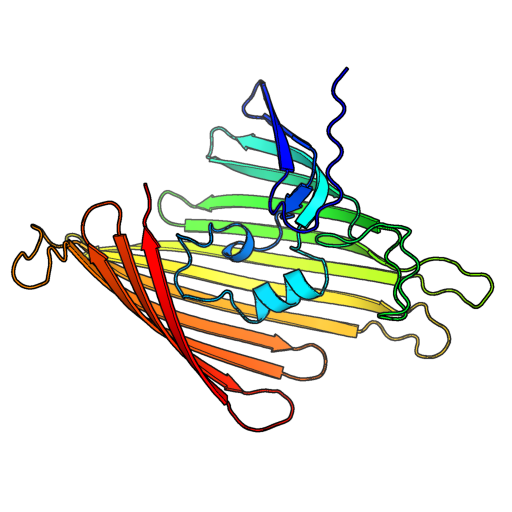121 GLY A N 1
ATOM 934 C CA . GLY A 1 121 ? 0.339 15.751 14.299 1.00 89.88 121 GLY A CA 1
ATOM 935 C C . GLY A 1 121 ? -0.071 14.304 14.599 1.00 89.88 121 GLY A C 1
ATOM 936 O O . GLY A 1 121 ? 0.604 13.351 14.227 1.00 89.88 121 GLY A O 1
ATOM 937 N N . LYS A 1 122 ? -1.187 14.127 15.317 1.00 87.75 122 LYS A N 1
ATOM 938 C CA . LYS A 1 122 ? -1.659 12.801 15.774 1.00 87.75 122 LYS A CA 1
ATOM 939 C C . LYS A 1 122 ? -2.610 12.096 14.800 1.00 87.75 122 LYS A C 1
ATOM 941 O O . LYS A 1 122 ? -3.021 10.970 15.069 1.00 87.75 122 LYS A O 1
ATOM 946 N N . LYS A 1 123 ? -3.041 12.786 13.742 1.00 93.31 123 LYS A N 1
ATOM 947 C CA . LYS A 1 123 ? -4.180 12.372 12.906 1.00 93.31 123 LYS A CA 1
ATOM 948 C C . LYS A 1 123 ? -3.820 12.133 11.449 1.00 93.31 123 LYS A C 1
ATOM 950 O O . LYS A 1 123 ? -4.626 11.525 10.759 1.00 93.31 123 LYS A O 1
ATOM 955 N N . MET A 1 124 ? -2.672 12.606 10.979 1.00 95.69 124 MET A N 1
ATOM 956 C CA . MET A 1 124 ? -2.324 12.539 9.568 1.00 95.69 124 MET A CA 1
ATOM 957 C C . MET A 1 124 ? -0.878 12.093 9.391 1.00 95.69 124 MET A C 1
ATOM 959 O O . MET A 1 124 ? -0.014 12.474 10.174 1.00 95.69 124 MET A O 1
ATOM 963 N N . ASN A 1 125 ? -0.624 11.302 8.355 1.00 96.44 125 ASN A N 1
ATOM 964 C CA . ASN A 1 125 ? 0.716 10.980 7.879 1.00 96.44 125 ASN A CA 1
ATOM 965 C C . ASN A 1 125 ? 0.772 11.232 6.377 1.00 96.44 125 ASN A C 1
ATOM 967 O O . ASN A 1 125 ? -0.184 10.908 5.677 1.00 96.44 125 ASN A O 1
ATOM 971 N N . ILE A 1 126 ? 1.889 11.762 5.890 1.00 97.44 126 ILE A N 1
ATOM 972 C CA . ILE A 1 126 ? 2.178 11.887 4.459 1.00 97.44 126 ILE A CA 1
ATOM 973 C C . ILE A 1 126 ? 3.367 10.991 4.134 1.00 97.44 126 ILE A C 1
ATOM 975 O O . ILE A 1 126 ? 4.370 11.009 4.842 1.00 97.44 126 ILE A O 1
ATOM 979 N N . GLY A 1 127 ? 3.240 10.186 3.089 1.00 97.38 127 GLY A N 1
ATOM 980 C CA . GLY A 1 127 ? 4.298 9.362 2.531 1.00 97.38 127 GLY A CA 1
ATOM 981 C C . GLY A 1 127 ? 4.778 9.914 1.195 1.00 97.38 127 GLY A C 1
ATOM 982 O O . GLY A 1 127 ? 3.977 10.388 0.397 1.00 97.38 127 GLY A O 1
ATOM 983 N N . PHE A 1 128 ? 6.074 9.809 0.934 1.00 97.94 128 PHE A N 1
ATOM 984 C CA . PHE A 1 128 ? 6.663 10.002 -0.385 1.00 97.94 128 PHE A CA 1
ATOM 985 C C . PHE A 1 128 ? 7.547 8.809 -0.683 1.00 97.94 128 PHE A C 1
ATOM 987 O O . PHE A 1 128 ? 8.475 8.532 0.079 1.00 97.94 128 PHE A O 1
ATOM 994 N N . SER A 1 129 ? 7.273 8.124 -1.784 1.00 97.94 129 SER A N 1
ATOM 995 C CA . SER A 1 129 ? 8.075 7.003 -2.249 1.00 97.94 129 SER A CA 1
ATOM 996 C C . SER A 1 129 ? 8.620 7.265 -3.648 1.00 97.94 129 SER A C 1
ATOM 998 O O . SER A 1 129 ? 7.971 7.901 -4.475 1.00 97.94 129 SER A O 1
ATOM 1000 N N . ALA A 1 130 ? 9.818 6.762 -3.922 1.00 97.44 130 ALA A N 1
ATOM 1001 C CA . ALA A 1 130 ? 10.418 6.782 -5.248 1.00 97.44 130 ALA A CA 1
ATOM 1002 C C . ALA A 1 130 ? 11.067 5.433 -5.542 1.00 97.44 130 ALA A C 1
ATOM 1004 O O . ALA A 1 130 ? 11.626 4.808 -4.640 1.00 97.44 130 ALA A O 1
ATOM 1005 N N . VAL A 1 131 ? 11.002 4.987 -6.792 1.00 95.50 131 VAL A N 1
ATOM 1006 C CA . VAL A 1 131 ? 11.575 3.714 -7.232 1.00 95.50 131 VAL A CA 1
ATOM 1007 C C . VAL A 1 131 ? 12.268 3.891 -8.569 1.00 95.50 131 VAL A C 1
ATOM 1009 O O . VAL A 1 131 ? 11.741 4.540 -9.472 1.00 95.50 131 VAL A O 1
ATOM 1012 N N . ARG A 1 132 ? 13.425 3.249 -8.707 1.00 93.56 132 ARG A N 1
ATOM 1013 C CA . ARG A 1 132 ? 14.093 2.995 -9.977 1.00 93.56 132 ARG A CA 1
ATOM 1014 C C . ARG A 1 132 ? 14.466 1.521 -10.027 1.00 93.56 132 ARG A C 1
ATOM 1016 O O . ARG A 1 132 ? 15.254 1.063 -9.204 1.00 93.56 132 ARG A O 1
ATOM 1023 N N . ASN A 1 133 ? 13.906 0.793 -10.980 1.00 88.56 133 ASN A N 1
ATOM 1024 C CA . ASN A 1 133 ? 14.154 -0.628 -11.186 1.00 88.56 133 ASN A CA 1
ATOM 1025 C C . ASN A 1 133 ? 14.706 -0.831 -12.599 1.00 88.56 133 ASN A C 1
ATOM 1027 O O . ASN A 1 133 ? 13.998 -0.596 -13.575 1.00 88.56 133 ASN A O 1
ATOM 1031 N N . SER A 1 134 ? 15.975 -1.212 -12.717 1.00 84.25 134 SER A N 1
ATOM 1032 C CA . SER A 1 134 ? 16.582 -1.526 -14.015 1.00 84.25 134 SER A CA 1
ATOM 1033 C C . SER A 1 134 ? 16.085 -2.885 -14.492 1.00 84.25 134 SER A C 1
ATOM 1035 O O . SER A 1 134 ? 16.319 -3.869 -13.803 1.00 84.25 134 SER A O 1
ATOM 1037 N N . THR A 1 135 ? 15.434 -2.942 -15.652 1.00 74.00 135 THR A N 1
ATOM 1038 C CA . THR A 1 135 ? 14.867 -4.158 -16.252 1.00 74.00 135 THR A CA 1
ATOM 1039 C C . THR A 1 135 ? 15.747 -4.683 -17.394 1.00 74.00 135 THR A C 1
ATOM 1041 O O . THR A 1 135 ? 16.563 -3.944 -17.942 1.00 74.00 135 THR A O 1
ATOM 1044 N N . GLY A 1 136 ? 15.586 -5.955 -17.774 1.00 64.00 136 GLY A N 1
ATOM 1045 C CA . GLY A 1 136 ? 16.228 -6.543 -18.959 1.00 64.00 136 GLY A CA 1
ATOM 1046 C C . GLY A 1 136 ? 17.627 -7.134 -18.749 1.00 64.00 136 GLY A C 1
ATOM 1047 O O . GLY A 1 136 ? 18.292 -6.849 -17.756 1.00 64.00 136 GLY A O 1
ATOM 1048 N N . MET A 1 137 ? 18.085 -7.928 -19.722 1.00 56.19 137 MET A N 1
ATOM 1049 C CA . MET A 1 137 ? 19.464 -8.422 -19.856 1.00 56.19 137 MET A CA 1
ATOM 1050 C C . MET A 1 137 ? 19.988 -8.134 -21.265 1.00 56.19 137 MET A C 1
ATOM 1052 O O . MET A 1 137 ? 19.223 -8.104 -22.232 1.00 56.19 137 MET A O 1
ATOM 1056 N N . LEU A 1 138 ? 21.303 -7.960 -21.392 1.00 57.19 138 LEU A N 1
ATOM 1057 C CA . LEU A 1 138 ? 21.947 -8.003 -22.700 1.00 57.19 138 LEU A CA 1
ATOM 1058 C C . LEU A 1 138 ? 22.047 -9.472 -23.123 1.00 57.19 138 LEU A C 1
ATOM 1060 O O . LEU A 1 138 ? 22.664 -10.270 -22.418 1.00 57.19 138 LEU A O 1
ATOM 1064 N N . THR A 1 139 ? 21.427 -9.831 -24.243 1.00 59.38 139 THR A N 1
ATOM 1065 C CA . THR A 1 139 ? 21.525 -11.183 -24.812 1.00 59.38 139 THR A CA 1
ATOM 1066 C C . THR A 1 139 ? 22.275 -11.133 -26.137 1.00 59.38 139 THR A C 1
ATOM 1068 O O . THR A 1 139 ? 22.388 -10.070 -26.746 1.00 59.38 139 THR A O 1
ATOM 1071 N N . THR A 1 140 ? 22.771 -12.277 -26.609 1.00 58.38 140 THR A N 1
ATOM 1072 C CA . THR A 1 140 ? 23.349 -12.397 -27.961 1.00 58.38 140 THR A CA 1
ATOM 1073 C C . THR A 1 140 ? 22.356 -12.025 -29.064 1.00 58.38 140 THR A C 1
ATOM 1075 O O . THR A 1 140 ? 22.778 -11.631 -30.145 1.00 58.38 140 THR A O 1
ATOM 1078 N N . ASP A 1 141 ? 21.055 -12.100 -28.767 1.00 59.03 141 ASP A N 1
ATOM 1079 C CA . ASP A 1 141 ? 19.959 -11.943 -29.727 1.00 59.03 141 ASP A CA 1
ATOM 1080 C C . ASP A 1 141 ? 19.322 -10.538 -29.682 1.00 59.03 141 ASP A C 1
ATOM 1082 O O . ASP A 1 141 ? 18.385 -10.255 -30.428 1.00 59.03 141 ASP A O 1
ATOM 1086 N N . GLY A 1 142 ? 19.815 -9.646 -28.812 1.00 57.91 142 GLY A N 1
ATOM 1087 C CA . GLY A 1 142 ? 19.342 -8.264 -28.705 1.00 57.91 142 GLY A CA 1
ATOM 1088 C C . GLY A 1 142 ? 19.505 -7.632 -27.319 1.00 57.91 142 GLY A C 1
ATOM 1089 O O . GLY A 1 142 ? 19.693 -8.315 -26.304 1.00 57.91 142 GLY A O 1
ATOM 1090 N N . ASP A 1 143 ? 19.404 -6.299 -27.283 1.00 63.94 143 ASP A N 1
ATOM 1091 C CA . ASP A 1 143 ? 19.341 -5.510 -26.051 1.00 63.94 143 ASP A CA 1
ATOM 1092 C C . ASP A 1 143 ? 17.890 -5.415 -25.565 1.00 63.94 143 ASP A C 1
ATOM 1094 O O . ASP A 1 143 ? 17.032 -4.853 -26.244 1.00 63.94 143 ASP A O 1
ATOM 1098 N N . THR A 1 144 ? 17.610 -5.993 -24.397 1.00 63.78 144 THR A N 1
ATOM 1099 C CA . THR A 1 144 ? 16.286 -5.929 -23.753 1.00 63.78 144 THR A CA 1
ATOM 1100 C C . THR A 1 144 ? 16.300 -5.072 -22.491 1.00 63.78 144 THR A C 1
ATOM 1102 O O . THR A 1 144 ? 15.354 -5.127 -21.702 1.00 63.78 144 THR A O 1
ATOM 1105 N N . ARG A 1 145 ? 17.378 -4.304 -22.260 1.00 72.62 145 ARG A N 1
ATOM 1106 C CA . ARG A 1 145 ? 17.521 -3.458 -21.072 1.00 72.62 145 ARG A CA 1
ATOM 1107 C C . ARG A 1 145 ? 16.427 -2.391 -21.018 1.00 72.62 145 ARG A C 1
ATOM 1109 O O . ARG A 1 145 ? 15.820 -2.004 -22.015 1.00 72.62 145 ARG A O 1
ATOM 1116 N N . GLY A 1 146 ? 16.168 -1.898 -19.824 1.00 77.81 146 GLY A N 1
ATOM 1117 C CA . GLY A 1 146 ? 15.214 -0.833 -19.589 1.00 77.81 146 GLY A CA 1
ATOM 1118 C C . GLY A 1 146 ? 15.286 -0.349 -18.154 1.00 77.81 146 GLY A C 1
ATOM 1119 O O . GLY A 1 146 ? 16.125 -0.762 -17.352 1.00 77.81 146 GLY A O 1
ATOM 1120 N N . THR A 1 147 ? 14.421 0.587 -17.818 1.00 84.94 147 THR A N 1
ATOM 1121 C CA . THR A 1 147 ? 14.272 1.126 -16.478 1.00 84.94 147 THR A CA 1
ATOM 1122 C C . THR A 1 147 ? 12.801 1.425 -16.260 1.00 84.94 147 THR A C 1
ATOM 1124 O O . THR A 1 147 ? 12.164 2.107 -17.057 1.00 84.94 147 THR A O 1
ATOM 1127 N N . ALA A 1 148 ? 12.268 0.924 -15.157 1.00 87.88 148 ALA A N 1
ATOM 1128 C CA . ALA A 1 148 ? 10.972 1.303 -14.636 1.00 87.88 148 ALA A CA 1
ATOM 1129 C C . ALA A 1 148 ? 11.184 2.328 -13.515 1.00 87.88 148 ALA A C 1
ATOM 1131 O O . ALA A 1 148 ? 11.970 2.090 -12.592 1.00 87.88 148 ALA A O 1
ATOM 1132 N N . THR A 1 149 ? 10.507 3.472 -13.587 1.00 93.44 149 THR A N 1
ATOM 1133 C CA . THR A 1 149 ? 10.573 4.512 -12.551 1.00 93.44 149 THR A CA 1
ATOM 1134 C C . THR A 1 149 ? 9.197 4.857 -12.011 1.00 93.44 149 THR A C 1
ATOM 1136 O O . THR A 1 149 ? 8.196 4.728 -12.715 1.00 93.44 149 THR A O 1
ATOM 1139 N N . LEU A 1 150 ? 9.149 5.273 -10.747 1.00 95.75 150 LEU A N 1
ATOM 1140 C CA . LEU A 1 150 ? 7.926 5.676 -10.063 1.00 95.75 150 LEU A CA 1
ATOM 1141 C C . LEU A 1 150 ? 8.230 6.748 -9.019 1.00 95.75 150 LEU A C 1
ATOM 1143 O O . LEU A 1 150 ? 9.184 6.613 -8.253 1.00 95.75 150 LEU A O 1
ATOM 1147 N N . PHE A 1 151 ? 7.354 7.740 -8.924 1.00 97.94 151 PHE A N 1
ATOM 1148 C CA . PHE A 1 151 ? 7.204 8.623 -7.776 1.00 97.94 151 PHE A CA 1
ATOM 1149 C C . PHE A 1 151 ? 5.771 8.523 -7.243 1.00 97.94 151 PHE A C 1
ATOM 1151 O O . PHE A 1 151 ? 4.815 8.598 -8.014 1.00 97.94 151 PHE A O 1
ATOM 1158 N N . ALA A 1 152 ? 5.623 8.323 -5.936 1.00 97.56 152 ALA A N 1
ATOM 1159 C CA . ALA A 1 152 ? 4.363 7.958 -5.301 1.00 97.56 152 ALA A CA 1
ATOM 1160 C C . ALA A 1 152 ? 4.156 8.697 -3.965 1.00 97.56 152 ALA A C 1
ATOM 1162 O O . ALA A 1 152 ? 4.603 8.213 -2.919 1.00 97.56 152 ALA A O 1
ATOM 1163 N N . PRO A 1 153 ? 3.518 9.881 -3.968 1.00 97.75 153 PRO A N 1
ATOM 1164 C CA . PRO A 1 153 ? 3.001 10.491 -2.752 1.00 97.75 153 PRO A CA 1
ATOM 1165 C C . PRO A 1 153 ? 1.714 9.800 -2.272 1.00 97.75 153 PRO A C 1
ATOM 1167 O O . PRO A 1 153 ? 0.808 9.515 -3.053 1.00 97.75 153 PRO A O 1
ATOM 1170 N N . ASP A 1 154 ? 1.597 9.601 -0.963 1.00 97.62 154 ASP A N 1
ATOM 1171 C CA . ASP A 1 154 ? 0.394 9.079 -0.314 1.00 97.62 154 ASP A CA 1
ATOM 1172 C C . ASP A 1 154 ? 0.120 9.763 1.027 1.00 97.62 154 ASP A C 1
ATOM 1174 O O . ASP A 1 154 ? 0.954 10.484 1.571 1.00 97.62 154 ASP A O 1
ATOM 1178 N N . PHE A 1 155 ? -1.065 9.542 1.581 1.00 97.06 155 PHE A N 1
ATOM 1179 C CA . PHE A 1 155 ? -1.432 10.004 2.906 1.00 97.06 155 PHE A CA 1
ATOM 1180 C C . PHE A 1 155 ? -2.292 8.981 3.645 1.00 97.06 155 PHE A C 1
ATOM 1182 O O . PHE A 1 155 ? -2.936 8.119 3.051 1.00 97.06 155 PHE A O 1
ATOM 1189 N N . ASN A 1 156 ? -2.306 9.121 4.966 1.00 96.75 156 ASN A N 1
ATOM 1190 C CA . ASN A 1 156 ? -3.285 8.530 5.866 1.00 96.75 156 ASN A CA 1
ATOM 1191 C C . ASN A 1 156 ? -3.888 9.649 6.716 1.00 96.75 156 ASN A C 1
ATOM 1193 O O . ASN A 1 156 ? -3.157 10.503 7.215 1.00 96.75 156 ASN A O 1
ATOM 1197 N N . LEU A 1 157 ? -5.200 9.620 6.908 1.00 97.06 157 LEU A N 1
ATOM 1198 C CA . LEU A 1 157 ? -5.953 10.534 7.750 1.00 97.06 157 LEU A CA 1
ATOM 1199 C C . LEU A 1 157 ? -6.865 9.735 8.681 1.00 97.06 157 LEU A C 1
ATOM 1201 O O . LEU A 1 157 ? -7.629 8.881 8.244 1.00 97.06 157 LEU A O 1
ATOM 1205 N N . LYS A 1 158 ? -6.824 10.044 9.975 1.00 96.25 158 LYS A N 1
ATOM 1206 C CA . LYS A 1 158 ? -7.636 9.411 11.012 1.00 96.25 158 LYS A CA 1
ATOM 1207 C C . LYS A 1 158 ? -8.396 10.459 11.815 1.00 96.25 158 LYS A C 1
ATOM 1209 O O . LYS A 1 158 ? -7.816 11.240 12.572 1.00 96.25 158 LYS A O 1
ATOM 1214 N N . LEU A 1 159 ? -9.716 10.440 11.693 1.00 95.38 159 LEU A N 1
ATOM 1215 C CA . LEU A 1 159 ? -10.633 11.381 12.326 1.00 95.38 159 LEU A CA 1
ATOM 1216 C C . LEU A 1 159 ? -11.532 10.656 13.328 1.00 95.38 159 LEU A C 1
ATOM 1218 O O . LEU A 1 159 ? -12.132 9.632 13.016 1.00 95.38 159 LEU A O 1
ATOM 1222 N N . ALA A 1 160 ? -11.658 11.206 14.534 1.00 93.62 160 ALA A N 1
ATOM 1223 C CA . ALA A 1 160 ? -12.723 10.816 15.452 1.00 93.62 160 ALA A CA 1
ATOM 1224 C C . ALA A 1 160 ? -13.993 11.570 15.039 1.00 93.62 160 ALA A C 1
ATOM 1226 O O . ALA A 1 160 ? -13.979 12.798 15.008 1.00 93.62 160 ALA A O 1
ATOM 1227 N N . VAL A 1 161 ? -15.058 10.844 14.700 1.00 90.94 161 VAL A N 1
ATOM 1228 C CA . VAL A 1 161 ? -16.301 11.412 14.134 1.00 90.94 161 VAL A CA 1
ATOM 1229 C C . VAL A 1 161 ? -17.502 11.257 15.075 1.00 90.94 161 VAL A C 1
ATOM 1231 O O . VAL A 1 161 ? -18.651 11.375 14.668 1.00 90.94 161 VAL A O 1
ATOM 1234 N N . GLY A 1 162 ? -17.236 10.970 16.350 1.00 84.12 162 GLY A N 1
ATOM 1235 C CA . GLY A 1 162 ? -18.241 10.802 17.396 1.00 84.12 162 GLY A CA 1
ATOM 1236 C C . GLY A 1 162 ? -17.776 9.828 18.475 1.00 84.12 162 GLY A C 1
ATOM 1237 O O . GLY A 1 162 ? -16.685 9.257 18.392 1.00 84.12 162 GLY A O 1
ATOM 1238 N N . SER A 1 163 ? -18.611 9.617 19.494 1.00 86.00 163 SER A N 1
ATOM 1239 C CA . SER A 1 163 ? -18.301 8.676 20.576 1.00 86.00 163 SER A CA 1
ATOM 1240 C C . SER A 1 163 ? -18.146 7.254 20.027 1.00 86.00 163 SER A C 1
ATOM 1242 O O . SER A 1 163 ? -19.080 6.683 19.461 1.00 86.00 163 SER A O 1
ATOM 1244 N N . GLY A 1 164 ? -16.934 6.707 20.150 1.00 84.50 164 GLY A N 1
ATOM 1245 C CA . GLY A 1 164 ? -16.593 5.365 19.676 1.00 84.50 164 GLY A CA 1
ATOM 1246 C C . GLY A 1 164 ? -16.519 5.201 18.153 1.00 84.50 164 GLY A C 1
ATOM 1247 O O . GLY A 1 164 ? -16.382 4.066 17.698 1.00 84.50 164 GLY A O 1
ATOM 1248 N N . ALA A 1 165 ? -16.597 6.286 17.369 1.00 94.19 165 ALA A N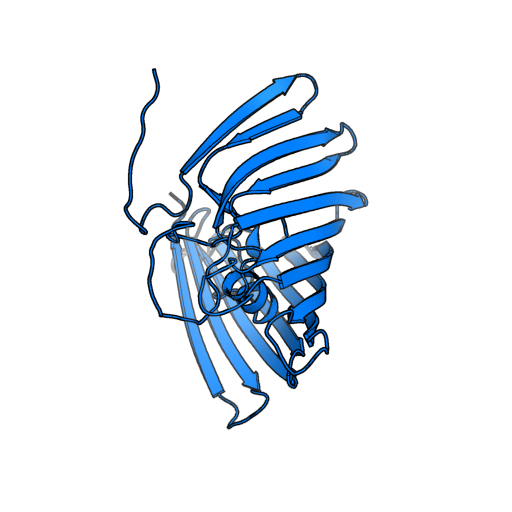 1
ATOM 1249 C CA . ALA A 1 165 ? -16.570 6.241 15.908 1.00 94.19 165 ALA A CA 1
ATOM 1250 C C . ALA A 1 165 ? -15.303 6.884 15.325 1.00 94.19 165 ALA A C 1
ATOM 1252 O O . ALA A 1 165 ? -14.895 7.981 15.718 1.00 94.19 165 ALA A O 1
ATOM 1253 N N . VAL A 1 166 ? -14.692 6.205 14.358 1.00 95.56 166 VAL A N 1
ATOM 1254 C CA . VAL A 1 166 ? -13.472 6.640 13.676 1.00 95.56 166 VAL A CA 1
ATOM 1255 C C . VAL A 1 166 ? -13.669 6.520 12.173 1.00 95.56 166 VAL A C 1
ATOM 1257 O O . VAL A 1 166 ? -14.106 5.479 11.694 1.00 95.56 166 VAL A O 1
ATOM 1260 N N . LEU A 1 167 ? -13.302 7.571 11.448 1.00 96.56 167 LEU A N 1
ATOM 1261 C CA . LEU A 1 167 ? -13.100 7.546 10.007 1.00 96.56 167 LEU A CA 1
ATOM 1262 C C . LEU A 1 167 ? -11.595 7.498 9.737 1.00 96.56 167 LEU A C 1
ATOM 1264 O O . LEU A 1 167 ? -10.850 8.358 10.206 1.00 96.56 167 LEU A O 1
ATOM 1268 N N . GLU A 1 168 ? -11.148 6.483 9.013 1.00 96.88 168 GLU A N 1
ATOM 1269 C CA . GLU A 1 168 ? -9.771 6.348 8.542 1.00 96.88 168 GLU A CA 1
ATOM 1270 C C . GLU A 1 168 ? -9.781 6.388 7.014 1.00 96.88 168 GLU A C 1
ATOM 1272 O O . GLU A 1 168 ? -10.612 5.724 6.405 1.00 96.88 168 GLU A O 1
ATOM 1277 N N . VAL A 1 169 ? -8.905 7.182 6.402 1.00 97.38 169 VAL A N 1
ATOM 1278 C CA . VAL A 1 169 ? -8.811 7.358 4.948 1.00 97.38 169 VAL A CA 1
ATOM 1279 C C . VAL A 1 169 ? -7.347 7.281 4.541 1.00 97.38 169 VAL A C 1
ATOM 1281 O O . VAL A 1 169 ? -6.520 7.995 5.101 1.00 97.38 169 VAL A O 1
ATOM 1284 N N . ASP A 1 170 ? -7.042 6.445 3.560 1.00 97.38 170 ASP A N 1
ATOM 1285 C CA . ASP A 1 170 ? -5.772 6.410 2.847 1.00 97.38 170 ASP A CA 1
ATOM 1286 C C . ASP A 1 170 ? -6.007 6.931 1.428 1.00 97.38 170 ASP A C 1
ATOM 1288 O O . ASP A 1 170 ? -7.039 6.660 0.813 1.00 97.38 170 ASP A O 1
ATOM 1292 N N . GLY A 1 171 ? -5.047 7.667 0.887 1.00 96.69 171 GLY A N 1
ATOM 1293 C CA . GLY A 1 171 ? -5.080 8.053 -0.516 1.00 96.69 171 GLY A CA 1
ATOM 1294 C C . GLY A 1 171 ? -3.686 8.259 -1.071 1.00 96.69 171 GLY A C 1
ATOM 1295 O O . GLY A 1 171 ? -2.740 8.453 -0.313 1.00 96.69 171 GLY A O 1
ATOM 1296 N N . GLY A 1 172 ? -3.543 8.205 -2.387 1.00 97.25 172 GLY A N 1
ATOM 1297 C CA . GLY A 1 172 ? -2.254 8.359 -3.038 1.00 97.25 172 GLY A CA 1
ATOM 1298 C C . GLY A 1 172 ? -2.354 8.581 -4.535 1.00 97.25 172 GLY A C 1
ATOM 1299 O O . GLY A 1 172 ? -3.347 8.243 -5.182 1.00 97.25 172 GLY A O 1
ATOM 1300 N N . LEU A 1 173 ? -1.282 9.154 -5.065 1.00 97.88 173 LEU A N 1
ATOM 1301 C CA . LEU A 1 173 ? -1.043 9.343 -6.487 1.00 97.88 173 LEU A CA 1
ATOM 1302 C C . LEU A 1 173 ? 0.277 8.668 -6.845 1.00 97.88 173 LEU A C 1
ATOM 1304 O O . LEU A 1 173 ? 1.205 8.651 -6.043 1.00 97.88 173 LEU A O 1
ATOM 1308 N N . GLY A 1 174 ? 0.369 8.113 -8.044 1.00 97.38 174 GLY A N 1
ATOM 1309 C CA . GLY A 1 174 ? 1.603 7.539 -8.566 1.00 97.38 174 GLY A CA 1
ATOM 1310 C C . GLY A 1 174 ? 1.843 8.018 -9.984 1.00 97.38 174 GLY A C 1
ATOM 1311 O O . GLY A 1 174 ? 0.918 8.018 -10.785 1.00 97.38 174 GLY A O 1
ATOM 1312 N N . PHE A 1 175 ? 3.073 8.397 -10.303 1.00 97.06 175 PHE A N 1
ATOM 1313 C CA . PHE A 1 175 ? 3.480 8.779 -11.653 1.00 97.06 175 PHE A CA 1
ATOM 1314 C C . PHE A 1 175 ? 4.755 8.033 -11.995 1.00 97.06 175 PHE A C 1
ATOM 1316 O O . PHE A 1 175 ? 5.704 8.037 -11.207 1.00 97.06 175 PHE A O 1
ATOM 1323 N N . GLY A 1 176 ? 4.795 7.390 -13.152 1.00 95.38 176 GLY A N 1
ATOM 1324 C CA . GLY A 1 176 ? 5.955 6.599 -13.525 1.00 95.38 176 GLY A CA 1
ATOM 1325 C C . GLY A 1 176 ? 6.070 6.347 -15.012 1.00 95.38 176 GLY A C 1
ATOM 1326 O O . GLY A 1 176 ? 5.243 6.786 -15.813 1.00 95.38 176 GLY A O 1
ATOM 1327 N N . SER A 1 177 ? 7.133 5.643 -15.377 1.00 91.94 177 SER A N 1
ATOM 1328 C CA . SER A 1 177 ? 7.412 5.270 -16.757 1.00 91.94 177 SER A CA 1
ATOM 1329 C C . SER A 1 177 ? 8.153 3.943 -16.853 1.00 91.94 177 SER A C 1
ATOM 1331 O O . SER A 1 177 ? 8.812 3.508 -15.907 1.00 91.94 177 SER A O 1
ATOM 1333 N N . PHE A 1 178 ? 8.058 3.322 -18.025 1.00 86.44 178 PHE A N 1
ATOM 1334 C CA . PHE A 1 178 ? 8.925 2.236 -18.461 1.00 86.44 178 PHE A CA 1
ATOM 1335 C C . PHE A 1 178 ? 9.703 2.702 -19.685 1.00 86.44 178 PHE A C 1
ATOM 1337 O O . PHE A 1 178 ? 9.085 3.059 -20.691 1.00 86.44 178 PHE A O 1
ATOM 1344 N N . SER A 1 179 ? 11.032 2.673 -19.608 1.00 82.56 179 SER A N 1
ATOM 1345 C CA . SER A 1 179 ? 11.877 2.920 -20.771 1.00 82.56 179 SER A CA 1
ATOM 1346 C C . SER A 1 179 ? 11.975 1.657 -21.620 1.00 82.56 179 SER A C 1
ATOM 1348 O O . SER A 1 179 ? 12.329 0.589 -21.110 1.00 82.56 179 SER A O 1
ATOM 1350 N N . ASP A 1 180 ? 11.708 1.786 -22.911 1.00 66.19 180 ASP A N 1
ATOM 1351 C CA . ASP A 1 180 ? 11.848 0.709 -23.886 1.00 66.19 180 ASP A CA 1
ATOM 1352 C C . ASP A 1 180 ? 13.165 0.924 -24.644 1.00 66.19 180 ASP A C 1
ATOM 1354 O O . ASP A 1 180 ? 13.242 1.801 -25.500 1.00 66.19 180 ASP A O 1
ATOM 1358 N N . SER A 1 181 ? 14.233 0.193 -24.292 1.00 55.38 181 SER A N 1
ATOM 1359 C CA . SER A 1 181 ? 15.476 0.215 -25.091 1.00 55.38 181 SER A CA 1
ATOM 1360 C C . SER A 1 181 ? 15.576 -0.953 -26.082 1.00 55.38 181 SER A C 1
ATOM 1362 O O . SER A 1 181 ? 16.575 -1.091 -26.786 1.00 55.38 181 SER A O 1
ATOM 1364 N N . GLY A 1 182 ? 14.501 -1.744 -26.199 1.00 49.16 182 GLY A N 1
ATOM 1365 C CA . GLY A 1 182 ? 14.336 -2.747 -27.242 1.00 49.16 182 GLY A CA 1
ATOM 1366 C C . GLY A 1 182 ? 14.081 -2.081 -28.595 1.00 49.16 182 GLY A C 1
ATOM 1367 O O . GLY A 1 182 ? 13.118 -1.341 -28.774 1.00 49.16 182 GLY A O 1
ATOM 1368 N N . VAL A 1 183 ? 14.987 -2.331 -29.533 1.00 44.88 183 VAL A N 1
ATOM 1369 C CA . VAL A 1 183 ? 15.024 -1.869 -30.928 1.00 44.88 183 VAL A CA 1
ATOM 1370 C C . VAL A 1 183 ? 13.625 -1.601 -31.543 1.00 44.88 183 VAL A C 1
ATOM 1372 O O . VAL A 1 183 ? 12.843 -2.529 -31.734 1.00 44.88 183 VAL A O 1
ATOM 1375 N N . ASN A 1 184 ? 13.389 -0.329 -31.924 1.00 43.22 184 ASN A N 1
ATOM 1376 C CA . ASN A 1 184 ? 12.389 0.213 -32.877 1.00 43.22 184 ASN A CA 1
ATOM 1377 C C . ASN A 1 184 ? 11.087 0.919 -32.421 1.00 43.22 184 ASN A C 1
ATOM 1379 O O . ASN A 1 184 ? 10.260 1.186 -33.291 1.00 43.22 184 ASN A O 1
ATOM 1383 N N . THR A 1 185 ? 10.903 1.363 -31.166 1.00 48.31 185 THR A N 1
ATOM 1384 C CA . THR A 1 185 ? 9.825 2.362 -30.889 1.00 48.31 185 THR A CA 1
ATOM 1385 C C . THR A 1 185 ? 10.186 3.587 -30.044 1.00 48.31 185 THR A C 1
ATOM 1387 O O . THR A 1 185 ? 9.417 4.536 -30.072 1.00 48.31 185 THR A O 1
ATOM 1390 N N . GLY A 1 186 ? 11.323 3.631 -29.338 1.00 53.00 186 GLY A N 1
ATOM 1391 C CA . GLY A 1 186 ? 11.923 4.862 -28.776 1.00 53.00 186 GLY A CA 1
ATOM 1392 C C . GLY A 1 186 ? 11.133 5.685 -27.737 1.00 53.00 186 GLY A C 1
ATOM 1393 O O . GLY A 1 186 ? 11.711 6.598 -27.153 1.00 53.00 186 GLY A O 1
ATOM 1394 N N . GLU A 1 187 ? 9.854 5.402 -27.483 1.00 63.22 187 GLU A N 1
ATOM 1395 C CA . GLU A 1 187 ? 9.018 6.186 -26.568 1.00 63.22 187 GLU A CA 1
ATOM 1396 C C . GLU A 1 187 ? 8.828 5.502 -25.208 1.00 63.22 187 GLU A C 1
ATOM 1398 O O . GLU A 1 187 ? 8.367 4.360 -25.105 1.00 63.22 187 GLU A O 1
ATOM 1403 N N . ASP A 1 188 ? 9.144 6.244 -24.144 1.00 76.44 188 ASP A N 1
ATOM 1404 C CA . ASP A 1 188 ? 8.857 5.860 -22.764 1.00 76.44 188 ASP A CA 1
ATOM 1405 C C . ASP A 1 188 ? 7.346 5.730 -22.540 1.00 76.44 188 ASP A C 1
ATOM 1407 O O . ASP A 1 188 ? 6.574 6.670 -22.749 1.00 76.44 188 ASP A O 1
ATOM 1411 N N . LYS A 1 189 ? 6.913 4.584 -22.012 1.00 86.31 189 LYS A N 1
ATOM 1412 C CA . LYS A 1 189 ? 5.500 4.348 -21.695 1.00 86.31 189 LYS A CA 1
ATOM 1413 C C . LYS A 1 189 ? 5.209 4.872 -20.295 1.00 86.31 189 LYS A C 1
ATOM 1415 O O . LYS A 1 189 ? 5.680 4.294 -19.315 1.00 86.31 189 LYS A O 1
ATOM 1420 N N . LYS A 1 190 ? 4.453 5.965 -20.198 1.00 92.62 190 LYS A N 1
ATOM 1421 C CA . LYS A 1 190 ? 4.104 6.631 -18.932 1.00 92.62 190 LYS A CA 1
ATOM 1422 C C . LYS A 1 190 ? 2.823 6.072 -18.332 1.00 92.62 190 LYS A C 1
ATOM 1424 O O . LYS A 1 190 ? 1.921 5.694 -19.069 1.00 92.62 190 LYS A O 1
ATOM 1429 N N . PHE A 1 191 ? 2.731 6.065 -17.007 1.00 94.50 191 PHE A N 1
ATOM 1430 C CA . PHE A 1 191 ? 1.507 5.720 -16.293 1.00 94.50 191 PHE A CA 1
ATOM 1431 C C . PHE A 1 191 ? 1.212 6.680 -15.140 1.00 94.50 191 PHE A C 1
ATOM 1433 O O . PHE A 1 191 ? 2.127 7.236 -14.526 1.00 94.50 191 PHE A O 1
ATOM 1440 N N . THR A 1 192 ? -0.074 6.808 -14.822 1.00 97.75 192 THR A N 1
ATOM 1441 C CA . THR A 1 192 ? -0.595 7.520 -13.655 1.00 97.75 192 THR A CA 1
ATOM 1442 C C . THR A 1 192 ? -1.501 6.599 -12.846 1.00 97.75 192 THR A C 1
ATOM 1444 O O . THR A 1 192 ? -2.323 5.864 -13.390 1.00 97.75 192 THR A O 1
ATOM 1447 N N . LEU A 1 193 ? -1.358 6.640 -11.527 1.00 98.12 193 LEU A N 1
ATOM 1448 C CA . LEU A 1 193 ? -2.143 5.875 -10.568 1.00 98.12 193 LEU A CA 1
ATOM 1449 C C . LEU A 1 193 ? -2.857 6.835 -9.625 1.00 98.12 193 LEU A C 1
ATOM 1451 O O . LEU A 1 193 ? -2.285 7.837 -9.196 1.00 98.12 193 LEU A O 1
ATOM 1455 N N . LEU A 1 194 ? -4.078 6.483 -9.252 1.00 98.12 194 LEU A N 1
ATOM 1456 C CA . LEU A 1 194 ? -4.849 7.153 -8.214 1.00 98.12 194 LEU A CA 1
ATOM 1457 C C . LEU A 1 194 ? -5.501 6.083 -7.344 1.00 98.12 194 LEU A C 1
ATOM 1459 O O . LEU A 1 194 ? -6.082 5.132 -7.863 1.00 98.12 194 LEU A O 1
ATOM 1463 N N . ASP A 1 195 ? -5.433 6.246 -6.031 1.00 97.81 195 ASP A N 1
ATOM 1464 C CA . ASP A 1 195 ? -6.188 5.434 -5.080 1.00 97.81 195 ASP A CA 1
ATOM 1465 C C . ASP A 1 195 ? -6.669 6.314 -3.932 1.00 97.81 195 ASP A C 1
ATOM 1467 O O . ASP A 1 195 ? -5.934 7.161 -3.427 1.00 97.81 195 ASP A O 1
ATOM 1471 N N . ILE A 1 196 ? -7.910 6.112 -3.518 1.00 97.94 196 ILE A N 1
ATOM 1472 C CA . ILE A 1 196 ? -8.455 6.651 -2.282 1.00 97.94 196 ILE A CA 1
ATOM 1473 C C . ILE A 1 196 ? -9.365 5.596 -1.683 1.00 97.94 196 ILE A C 1
ATOM 1475 O O . ILE A 1 196 ? -10.266 5.083 -2.340 1.00 97.94 196 ILE A O 1
ATOM 1479 N N . SER A 1 197 ? -9.142 5.249 -0.428 1.00 97.81 197 SER A N 1
ATOM 1480 C CA . SER A 1 197 ? -9.971 4.293 0.288 1.00 97.81 197 SER A CA 1
ATOM 1481 C C . SER A 1 197 ? -10.122 4.715 1.734 1.00 97.81 197 SER A C 1
ATOM 1483 O O . SER A 1 197 ? -9.245 5.337 2.322 1.00 97.81 197 SER A O 1
ATOM 1485 N N . GLY A 1 198 ? -11.256 4.397 2.332 1.00 96.94 198 GLY A N 1
ATOM 1486 C CA . GLY A 1 198 ? -11.495 4.707 3.722 1.00 96.94 198 GLY A CA 1
ATOM 1487 C C . GLY A 1 198 ? -12.487 3.761 4.353 1.00 96.94 198 GLY A C 1
ATOM 1488 O O . GLY A 1 198 ? -13.276 3.102 3.679 1.00 96.94 198 GLY A O 1
ATOM 1489 N N . GLU A 1 199 ? -12.431 3.706 5.673 1.00 96.69 199 GLU A N 1
ATOM 1490 C CA . GLU A 1 199 ? -13.344 2.954 6.511 1.00 96.69 199 GLU A CA 1
ATOM 1491 C C . GLU A 1 199 ? -13.868 3.869 7.611 1.00 96.69 199 GLU A C 1
ATOM 1493 O O . GLU A 1 199 ? -13.111 4.420 8.418 1.00 96.69 199 GLU A O 1
ATOM 1498 N N . TRP A 1 200 ? -15.188 3.990 7.670 1.00 97.00 200 TRP A N 1
ATOM 1499 C CA . TRP A 1 200 ? -15.865 4.434 8.871 1.00 97.00 200 TRP A CA 1
ATOM 1500 C C . TRP A 1 200 ? -16.163 3.217 9.740 1.00 97.00 200 TRP A C 1
ATOM 1502 O O . TRP A 1 200 ? -16.718 2.232 9.258 1.00 97.00 200 TRP A O 1
ATOM 1512 N N . LYS A 1 201 ? -15.828 3.279 11.027 1.00 94.81 201 LYS A N 1
ATOM 1513 C CA . LYS A 1 201 ? -16.122 2.217 11.993 1.00 94.81 201 LYS A CA 1
ATOM 1514 C C . LYS A 1 201 ? -16.626 2.784 13.303 1.00 94.81 201 LYS A C 1
ATOM 1516 O O . LYS A 1 201 ? -16.135 3.810 13.773 1.00 94.81 201 LYS A O 1
ATOM 1521 N N . LYS A 1 202 ? -17.556 2.069 13.925 1.00 94.75 202 LYS A N 1
ATOM 1522 C CA . LYS A 1 202 ? -18.114 2.368 15.238 1.00 94.75 202 LYS A CA 1
ATOM 1523 C C . LYS A 1 202 ? -17.985 1.158 16.148 1.00 94.75 202 LYS A C 1
ATOM 1525 O O . LYS A 1 202 ? -18.462 0.071 15.830 1.00 94.75 202 LYS A O 1
ATOM 1530 N N . LYS A 1 203 ? -17.370 1.373 17.309 1.00 92.44 203 LYS A N 1
ATOM 1531 C CA . LYS A 1 203 ? -17.341 0.394 18.392 1.00 92.44 203 LYS A CA 1
ATOM 1532 C C . LYS A 1 203 ? -18.614 0.513 19.229 1.00 92.44 203 LYS A C 1
ATOM 1534 O O . LYS A 1 203 ? -19.044 1.620 19.558 1.00 92.44 203 LYS A O 1
ATOM 1539 N N . LEU A 1 204 ? -19.203 -0.622 19.580 1.00 90.69 204 LEU A N 1
ATOM 1540 C CA . LEU A 1 204 ? -20.331 -0.694 20.500 1.00 90.69 204 LEU A CA 1
ATOM 1541 C C . LEU A 1 204 ? -19.835 -0.606 21.950 1.00 90.69 204 LEU A C 1
ATOM 1543 O O . LEU A 1 204 ? -18.731 -1.042 22.276 1.00 90.69 204 LEU A O 1
ATOM 1547 N N . GLY A 1 205 ? -20.652 -0.033 22.838 1.00 87.00 205 GLY A N 1
ATOM 1548 C CA . GLY A 1 205 ? -20.314 0.070 24.265 1.00 87.00 205 GLY A CA 1
ATOM 1549 C C . GLY A 1 205 ? -20.223 -1.292 24.966 1.00 87.00 205 GLY A C 1
ATOM 1550 O O . GLY A 1 205 ? -19.483 -1.439 25.933 1.00 87.00 205 GLY A O 1
ATOM 1551 N N . ARG A 1 206 ? -20.941 -2.293 24.444 1.00 89.75 206 ARG A N 1
ATOM 1552 C CA . ARG A 1 206 ? -20.895 -3.703 24.844 1.00 89.75 206 ARG A CA 1
ATOM 1553 C C . ARG A 1 206 ? -21.137 -4.589 23.624 1.00 89.75 206 ARG A C 1
ATOM 1555 O O . ARG A 1 206 ? -21.775 -4.135 22.673 1.00 89.75 206 ARG A O 1
ATOM 1562 N N . ALA A 1 207 ? -20.648 -5.826 23.669 1.00 90.69 207 ALA A N 1
ATOM 1563 C CA . ALA A 1 207 ? -20.948 -6.817 22.642 1.00 90.69 207 ALA A CA 1
ATOM 1564 C C . ALA A 1 207 ? -22.455 -7.121 22.619 1.00 90.69 207 ALA A C 1
ATOM 1566 O O . ALA A 1 207 ? -23.100 -7.178 23.668 1.00 90.69 207 ALA A O 1
ATOM 1567 N N . ASN A 1 208 ? -23.017 -7.289 21.425 1.00 89.50 208 ASN A N 1
ATOM 1568 C CA . ASN A 1 208 ? -24.406 -7.672 21.242 1.00 89.50 208 ASN A CA 1
ATOM 1569 C C . ASN A 1 208 ? -24.517 -9.197 21.125 1.00 89.50 208 ASN A C 1
ATOM 1571 O O . ASN A 1 208 ? -24.246 -9.771 20.069 1.00 89.50 208 ASN A O 1
ATOM 1575 N N . GLU A 1 209 ? -24.919 -9.847 22.214 1.00 88.75 209 GLU A N 1
ATOM 1576 C CA . GLU A 1 209 ? -25.042 -11.307 22.304 1.00 88.75 209 GLU A CA 1
ATOM 1577 C C . GLU A 1 209 ? -26.059 -11.881 21.310 1.00 88.75 209 GLU A C 1
ATOM 1579 O O . GLU A 1 209 ? -25.808 -12.935 20.730 1.00 88.75 209 GLU A O 1
ATOM 1584 N N . SER A 1 210 ? -27.151 -11.162 21.016 1.00 89.69 210 SER A N 1
ATOM 1585 C CA . SER A 1 210 ? -28.152 -11.623 20.040 1.00 89.69 210 SER A CA 1
ATOM 1586 C C . SER A 1 210 ? -27.652 -11.597 18.593 1.00 89.69 210 SER A C 1
ATOM 1588 O O . SER A 1 210 ? -28.253 -12.220 17.723 1.00 89.69 210 SER A O 1
ATOM 1590 N N . LEU A 1 211 ? -26.530 -10.916 18.337 1.00 88.19 211 LEU A N 1
ATOM 1591 C CA . LEU A 1 211 ? -25.835 -10.885 17.050 1.00 88.19 211 LEU A CA 1
ATOM 1592 C C . LEU A 1 211 ? -24.488 -11.613 17.133 1.00 88.19 211 LEU A C 1
ATOM 1594 O O . LEU A 1 211 ? -23.500 -11.152 16.568 1.00 88.19 211 LEU A O 1
ATOM 1598 N N . GLY A 1 212 ? -24.415 -12.713 17.888 1.00 84.62 212 GLY A N 1
ATOM 1599 C CA . GLY A 1 212 ? -23.206 -13.539 17.971 1.00 84.62 212 GLY A CA 1
ATOM 1600 C C . GLY A 1 212 ? -22.006 -12.824 18.598 1.00 84.62 212 GLY A C 1
ATOM 1601 O O . GLY A 1 212 ? -20.864 -13.134 18.269 1.00 84.62 212 GLY A O 1
ATOM 1602 N N . GLY A 1 213 ? -22.247 -11.838 19.468 1.00 89.38 213 GLY A N 1
ATOM 1603 C CA . GLY A 1 213 ? -21.190 -11.074 20.131 1.00 89.38 213 GLY A CA 1
ATOM 1604 C C . GLY A 1 213 ? -20.612 -9.931 19.291 1.00 89.38 213 GLY A C 1
ATOM 1605 O O . GLY A 1 213 ? -19.474 -9.526 19.529 1.00 89.38 213 GLY A O 1
ATOM 1606 N N . LEU A 1 214 ? -21.374 -9.402 18.325 1.00 92.44 214 LEU A N 1
ATOM 1607 C CA . LEU A 1 214 ? -20.982 -8.234 17.529 1.00 92.44 214 LEU A CA 1
ATOM 1608 C C . LEU A 1 214 ? -20.578 -7.073 18.451 1.00 92.44 214 LEU A C 1
ATOM 1610 O O . LEU A 1 214 ? -21.386 -6.618 19.258 1.00 92.44 214 LEU A O 1
ATOM 1614 N N . ASP A 1 215 ? -19.352 -6.570 18.329 1.00 92.81 215 ASP A N 1
ATOM 1615 C CA . ASP A 1 215 ? -18.811 -5.499 19.180 1.00 92.81 215 ASP A CA 1
ATOM 1616 C C . ASP A 1 215 ? -18.458 -4.223 18.401 1.00 92.81 215 ASP A C 1
ATOM 1618 O O . ASP A 1 215 ? -18.149 -3.180 18.988 1.00 92.81 215 ASP A O 1
ATOM 1622 N N . GLY A 1 216 ? -18.570 -4.269 17.076 1.00 93.69 216 GLY A N 1
ATOM 1623 C CA . GLY A 1 216 ? -18.399 -3.119 16.210 1.00 93.69 216 GLY A CA 1
ATOM 1624 C C . GLY A 1 216 ? -18.891 -3.383 14.797 1.00 93.69 216 GLY A C 1
ATOM 1625 O O . GLY A 1 216 ? -19.010 -4.522 14.354 1.00 93.69 216 GLY A O 1
ATOM 1626 N N . PHE A 1 217 ? -19.168 -2.303 14.082 1.00 94.56 217 PHE A N 1
ATOM 1627 C CA . PHE A 1 217 ? -19.529 -2.352 12.673 1.00 9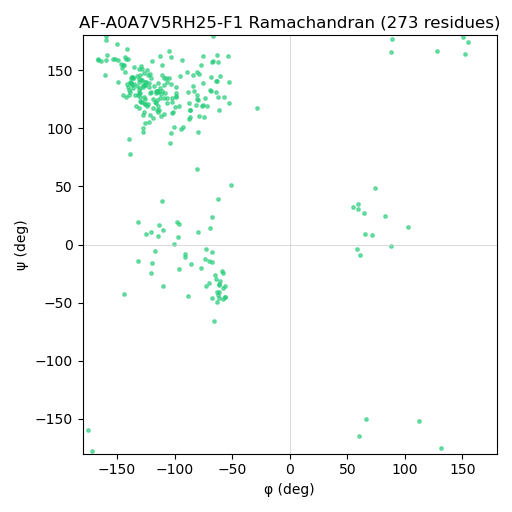4.56 217 PHE A CA 1
ATOM 1628 C C . PHE A 1 217 ? -18.932 -1.158 11.940 1.00 94.56 217 PHE A C 1
ATOM 1630 O O . PHE A 1 217 ? -18.560 -0.150 12.548 1.00 94.56 217 PHE A O 1
ATOM 1637 N N . GLY A 1 218 ? -18.845 -1.267 10.627 1.00 95.44 218 GLY A N 1
ATOM 1638 C CA . GLY A 1 218 ? -18.291 -0.236 9.783 1.00 95.44 218 GLY A CA 1
ATOM 1639 C C . GLY A 1 218 ? -18.732 -0.368 8.341 1.00 95.44 218 GLY A C 1
ATOM 1640 O O . GLY A 1 218 ? -19.439 -1.297 7.948 1.00 95.44 218 GLY A O 1
ATOM 1641 N N . PHE A 1 219 ? -18.310 0.611 7.561 1.00 97.00 219 PHE A N 1
ATOM 1642 C CA . PHE A 1 219 ? -18.486 0.645 6.127 1.00 97.00 219 PHE A CA 1
ATOM 1643 C C . PHE A 1 219 ? -17.207 1.179 5.506 1.00 97.00 219 PHE A C 1
ATOM 1645 O O . PHE A 1 219 ? -16.699 2.230 5.910 1.00 97.00 219 PHE A O 1
ATOM 1652 N N . ALA A 1 220 ? -16.695 0.442 4.532 1.00 97.25 220 ALA A N 1
ATOM 1653 C CA . ALA A 1 220 ? -15.536 0.836 3.765 1.00 97.25 220 ALA A CA 1
ATOM 1654 C C . ALA A 1 220 ? -15.938 1.165 2.334 1.00 97.25 220 ALA A C 1
ATOM 1656 O O . ALA A 1 220 ? -16.837 0.541 1.769 1.00 97.25 220 ALA A O 1
ATOM 1657 N N . ALA A 1 221 ? -15.248 2.134 1.750 1.00 98.00 221 ALA A N 1
ATOM 1658 C CA . ALA A 1 221 ? -15.381 2.492 0.351 1.00 98.00 221 ALA A CA 1
ATOM 1659 C C . ALA A 1 221 ? -14.028 2.921 -0.206 1.00 98.00 221 ALA A C 1
ATOM 1661 O O . ALA A 1 221 ? -13.161 3.392 0.528 1.00 98.00 221 ALA A O 1
ATOM 1662 N N . GLY A 1 222 ? -13.850 2.783 -1.510 1.00 97.94 222 GLY A N 1
ATOM 1663 C CA . GLY A 1 222 ? -12.669 3.269 -2.188 1.00 97.94 222 GLY A CA 1
ATOM 1664 C C . GLY A 1 222 ? -12.844 3.349 -3.691 1.00 97.94 222 GLY A C 1
ATOM 1665 O O . GLY A 1 222 ? -13.680 2.668 -4.284 1.00 97.94 222 GLY A O 1
ATOM 1666 N N . PHE A 1 223 ? -12.021 4.189 -4.292 1.00 98.19 223 PHE A N 1
ATOM 1667 C CA . PHE A 1 223 ? -11.892 4.375 -5.720 1.00 98.19 223 PHE A CA 1
ATOM 1668 C C . PHE A 1 223 ? -10.422 4.235 -6.095 1.00 98.19 223 PHE A C 1
ATOM 1670 O O . PHE A 1 223 ? -9.560 4.811 -5.439 1.00 98.19 223 PHE A O 1
ATOM 1677 N N . SER A 1 224 ? -10.140 3.502 -7.165 1.00 98.12 224 SER A N 1
ATOM 1678 C CA . SER A 1 224 ? -8.791 3.407 -7.714 1.00 98.12 224 SER A CA 1
ATOM 1679 C C . SER A 1 224 ? -8.812 3.476 -9.228 1.00 98.12 224 SER A C 1
ATOM 1681 O O . SER A 1 224 ? -9.708 2.901 -9.843 1.00 98.12 224 SER A O 1
ATOM 1683 N N . SER A 1 225 ? -7.812 4.118 -9.819 1.00 97.88 225 SER A N 1
ATOM 1684 C CA . SER A 1 225 ? -7.650 4.257 -11.261 1.00 97.88 225 SER A CA 1
ATOM 1685 C C . SER A 1 225 ? -6.203 4.018 -11.670 1.00 97.88 225 SER A C 1
ATOM 1687 O O . SER A 1 225 ? -5.273 4.413 -10.966 1.00 97.88 225 SER A O 1
ATOM 1689 N N . VAL A 1 226 ? -6.032 3.392 -12.827 1.00 97.19 226 VAL A N 1
ATOM 1690 C CA . VAL A 1 226 ? -4.749 3.170 -13.490 1.00 97.19 226 VAL A CA 1
ATOM 1691 C C . VAL A 1 226 ? -4.884 3.660 -14.920 1.00 97.19 226 VAL A C 1
ATOM 1693 O O . VAL A 1 226 ? -5.745 3.176 -15.651 1.00 97.19 226 VAL A O 1
ATOM 1696 N N . ASP A 1 227 ? -4.028 4.598 -15.299 1.00 96.00 227 ASP A N 1
ATOM 1697 C CA . ASP A 1 227 ? -3.875 5.085 -16.665 1.00 96.00 227 ASP A CA 1
ATOM 1698 C C . ASP A 1 227 ? -2.469 4.717 -17.152 1.00 96.00 227 ASP A C 1
ATOM 1700 O O . ASP A 1 227 ? -1.483 5.148 -16.562 1.00 96.00 227 ASP A O 1
ATOM 1704 N N . PHE A 1 228 ? -2.358 3.864 -18.168 1.00 87.06 228 PHE A N 1
ATOM 1705 C CA . PHE A 1 228 ? -1.067 3.445 -18.748 1.00 87.06 228 PHE A CA 1
ATOM 1706 C C . PHE A 1 228 ? -1.150 3.258 -20.260 1.00 87.06 228 PHE A C 1
ATOM 1708 O O . PHE A 1 228 ? -0.245 3.641 -20.997 1.00 87.06 228 PHE A O 1
ATOM 1715 N N . ARG A 1 229 ? -2.231 2.631 -20.726 1.00 84.25 229 ARG A N 1
ATOM 1716 C CA . ARG A 1 229 ? -2.560 2.472 -22.150 1.00 84.25 229 ARG A CA 1
ATOM 1717 C C . ARG A 1 229 ? -4.009 2.862 -22.432 1.00 84.25 229 ARG A C 1
ATOM 1719 O O . ARG A 1 229 ? -4.544 2.518 -23.472 1.00 84.25 229 ARG A O 1
ATOM 1726 N N . GLY A 1 230 ? -4.570 3.632 -21.503 1.00 86.56 230 GLY A N 1
ATOM 1727 C CA . GLY A 1 230 ? -5.982 3.872 -21.299 1.00 86.56 230 GLY A CA 1
ATOM 1728 C C . GLY A 1 230 ? -6.355 3.612 -19.839 1.00 86.56 230 GLY A C 1
ATOM 1729 O O . GLY A 1 230 ? -5.564 3.082 -19.044 1.00 86.56 230 GLY A O 1
ATOM 1730 N N . THR A 1 231 ? -7.553 4.062 -19.474 1.00 93.75 231 THR A N 1
ATOM 1731 C CA . THR A 1 231 ? -7.959 4.196 -18.075 1.00 93.75 231 THR A CA 1
ATOM 1732 C C . THR A 1 231 ? -8.815 3.022 -17.641 1.00 93.75 231 THR A C 1
ATOM 1734 O O . THR A 1 231 ? -9.926 2.833 -18.129 1.00 93.75 231 THR A O 1
ATOM 1737 N N . THR A 1 232 ? -8.332 2.276 -16.652 1.00 95.94 232 THR A N 1
ATOM 1738 C CA . THR A 1 232 ? -9.139 1.302 -15.911 1.00 95.94 232 THR A CA 1
ATOM 1739 C C . THR A 1 232 ? -9.407 1.833 -14.512 1.00 95.94 232 THR A C 1
ATOM 1741 O O . THR A 1 232 ? -8.478 2.236 -13.811 1.00 95.94 232 THR A O 1
ATOM 1744 N N . SER A 1 233 ? -10.668 1.817 -14.084 1.00 96.94 233 SER A N 1
ATOM 1745 C CA . SER A 1 233 ? -11.070 2.298 -12.759 1.00 96.94 233 SER A CA 1
ATOM 1746 C C . SER A 1 233 ? -11.921 1.281 -12.011 1.00 96.94 233 SER A C 1
ATOM 1748 O O . SER A 1 233 ? -12.600 0.453 -12.616 1.00 96.94 233 SER A O 1
ATOM 1750 N N . ALA A 1 234 ? -11.890 1.341 -10.684 1.00 96.81 234 ALA A N 1
ATOM 1751 C CA . ALA A 1 234 ? -12.714 0.508 -9.826 1.00 96.81 234 ALA A CA 1
ATOM 1752 C C . ALA A 1 234 ? -13.283 1.302 -8.656 1.00 96.81 234 ALA A C 1
ATOM 1754 O O . ALA A 1 234 ? -12.573 2.082 -8.021 1.00 96.81 234 ALA A O 1
ATOM 1755 N N . VAL A 1 235 ? -14.553 1.045 -8.346 1.00 96.94 235 VAL A N 1
ATOM 1756 C CA . VAL A 1 235 ? -15.209 1.466 -7.105 1.00 96.94 235 VAL A CA 1
ATOM 1757 C C . VAL A 1 235 ? -15.445 0.224 -6.261 1.00 96.94 235 VAL A C 1
ATOM 1759 O O . VAL A 1 235 ? -16.056 -0.738 -6.718 1.00 96.94 235 VAL A O 1
ATOM 1762 N N . ARG A 1 236 ? -14.967 0.242 -5.021 1.00 96.62 236 ARG A N 1
ATOM 1763 C CA . ARG A 1 236 ? -15.050 -0.867 -4.067 1.00 96.62 236 ARG A CA 1
ATOM 1764 C C . ARG A 1 236 ? -15.770 -0.383 -2.823 1.00 96.62 236 ARG A C 1
ATOM 1766 O O . ARG A 1 236 ? -15.465 0.703 -2.343 1.00 96.62 236 ARG A O 1
ATOM 1773 N N . PHE A 1 237 ? -16.703 -1.155 -2.284 1.00 97.69 237 PHE A N 1
ATOM 1774 C CA . PHE A 1 237 ? -17.421 -0.753 -1.076 1.00 97.69 237 PHE A CA 1
ATOM 1775 C C . PHE A 1 237 ? -18.061 -1.928 -0.354 1.00 97.69 237 PHE A C 1
ATOM 1777 O O . PHE A 1 237 ? -18.313 -2.977 -0.939 1.00 97.69 237 PHE A O 1
ATOM 1784 N N . GLY A 1 238 ? -18.357 -1.756 0.929 1.00 97.12 238 GLY A N 1
ATOM 1785 C CA . GLY A 1 238 ? -19.212 -2.676 1.666 1.00 97.12 238 GLY A CA 1
ATOM 1786 C C . GLY A 1 238 ? -18.971 -2.684 3.172 1.00 97.12 238 GLY A C 1
ATOM 1787 O O . GLY A 1 238 ? -18.079 -1.990 3.673 1.00 97.12 238 GLY A O 1
ATOM 1788 N N . PRO A 1 239 ? -19.807 -3.431 3.906 1.00 96.94 239 PRO A N 1
ATOM 1789 C CA . PRO A 1 239 ? -19.802 -3.419 5.356 1.00 96.94 239 PRO A CA 1
ATOM 1790 C C . PRO A 1 239 ? -18.652 -4.231 5.959 1.00 96.94 239 PRO A C 1
ATOM 1792 O O . PRO A 1 239 ? -18.156 -5.208 5.387 1.00 96.94 239 PRO A O 1
ATOM 1795 N N . THR A 1 240 ? -18.287 -3.843 7.176 1.00 94.00 240 THR A N 1
ATOM 1796 C CA . THR A 1 240 ? -17.367 -4.569 8.048 1.00 94.00 240 THR A CA 1
ATOM 1797 C C . THR A 1 240 ? -18.038 -4.815 9.393 1.00 94.00 240 THR A C 1
ATOM 1799 O O . THR A 1 240 ? -18.752 -3.963 9.920 1.00 94.00 240 THR A O 1
ATOM 1802 N N . PHE A 1 241 ? -17.825 -5.997 9.953 1.00 94.00 241 PHE A N 1
ATOM 1803 C CA . PHE A 1 241 ? -18.381 -6.420 11.231 1.00 94.00 241 PHE A CA 1
ATOM 1804 C C . PHE A 1 241 ? -17.260 -6.978 12.091 1.00 94.00 241 PHE A C 1
ATOM 1806 O O . PHE A 1 241 ? -16.438 -7.761 11.612 1.00 94.00 241 PHE A O 1
ATOM 1813 N N . THR A 1 242 ? -17.230 -6.583 13.354 1.00 91.75 242 THR A N 1
ATOM 1814 C CA . THR A 1 242 ? -16.218 -7.025 14.312 1.00 91.75 242 THR A CA 1
ATOM 1815 C C . THR A 1 242 ? -16.905 -7.782 15.439 1.00 91.75 242 THR A C 1
ATOM 1817 O O . THR A 1 242 ? -17.966 -7.375 15.916 1.00 91.75 242 THR A O 1
ATOM 1820 N N . PHE A 1 243 ? -16.310 -8.907 15.823 1.00 91.19 243 PHE A N 1
ATOM 1821 C CA . PHE A 1 243 ? -16.780 -9.772 16.896 1.00 91.19 243 PHE A CA 1
ATOM 1822 C C . PHE A 1 243 ? -15.630 -9.971 17.882 1.00 91.19 243 PHE A C 1
ATOM 1824 O O . PHE A 1 243 ? -14.653 -10.682 17.617 1.00 91.19 243 PHE A O 1
ATOM 1831 N N . GLY A 1 244 ? -15.732 -9.292 19.020 1.00 82.06 244 GLY A N 1
ATOM 1832 C CA . GLY A 1 244 ? -14.659 -9.216 20.003 1.00 82.06 244 GLY A CA 1
ATOM 1833 C C . GLY A 1 244 ? -13.369 -8.590 19.453 1.00 82.06 244 GLY A C 1
ATOM 1834 O O . GLY A 1 244 ? -13.304 -7.982 18.388 1.00 82.06 244 GLY A O 1
ATOM 1835 N N . LYS A 1 245 ? -12.265 -8.780 20.180 1.00 72.06 245 LYS A N 1
ATOM 1836 C CA . LYS A 1 245 ? -10.964 -8.194 19.801 1.00 72.06 245 LYS A CA 1
ATOM 1837 C C . LYS A 1 245 ? -10.293 -8.875 18.600 1.00 72.06 245 LYS A C 1
ATOM 1839 O O . LYS A 1 245 ? -9.293 -8.352 18.110 1.00 72.06 245 LYS A O 1
ATOM 1844 N N . GLN A 1 246 ? -10.783 -10.037 18.174 1.00 77.25 246 GLN A N 1
ATOM 1845 C CA . GLN A 1 246 ? -10.012 -10.974 17.355 1.00 77.25 246 GLN A CA 1
ATOM 1846 C C . GLN A 1 246 ? -10.647 -11.288 15.998 1.00 77.25 246 GLN A C 1
ATOM 1848 O O . GLN A 1 246 ? -9.905 -11.593 15.067 1.00 77.25 246 GLN A O 1
ATOM 1853 N N . THR A 1 247 ? -11.964 -11.145 15.831 1.00 88.19 247 THR A N 1
ATOM 1854 C CA . THR A 1 247 ? -12.646 -11.594 14.610 1.00 88.19 247 THR A CA 1
ATOM 1855 C C . THR A 1 247 ? -13.226 -10.425 13.826 1.00 88.19 247 THR A C 1
ATOM 1857 O O . THR A 1 247 ? -13.917 -9.572 14.381 1.00 88.19 247 THR A O 1
ATOM 1860 N N . ARG A 1 248 ? -12.976 -10.397 12.514 1.00 89.69 248 ARG A N 1
ATOM 1861 C CA . ARG A 1 248 ? -13.561 -9.423 11.581 1.00 89.69 248 ARG A CA 1
ATOM 1862 C C . ARG A 1 248 ? -14.149 -10.145 10.376 1.00 89.69 248 ARG A C 1
ATOM 1864 O O . ARG A 1 248 ? -13.442 -10.900 9.715 1.00 89.69 248 ARG A O 1
ATOM 1871 N N . LEU A 1 249 ? -15.412 -9.871 10.074 1.00 92.25 249 LEU A N 1
ATOM 1872 C CA . LEU A 1 249 ? -16.084 -10.250 8.835 1.00 92.25 249 LEU A CA 1
ATOM 1873 C C . LEU A 1 249 ? -16.188 -9.022 7.934 1.00 92.25 249 LEU A C 1
ATOM 1875 O O . LEU A 1 249 ? -16.525 -7.928 8.385 1.00 92.25 249 LEU A O 1
ATOM 1879 N N . GLN A 1 250 ? -15.932 -9.208 6.649 1.00 93.38 250 GLN A N 1
ATOM 1880 C CA . GLN A 1 250 ? -16.008 -8.150 5.663 1.00 93.38 250 GLN A CA 1
ATOM 1881 C C . GLN A 1 250 ? -16.623 -8.658 4.367 1.00 93.38 250 GLN A C 1
ATOM 1883 O O . GLN A 1 250 ? -16.254 -9.725 3.880 1.00 93.38 250 GLN A O 1
ATOM 1888 N N . LEU A 1 251 ? -17.531 -7.865 3.802 1.00 93.69 251 LEU A N 1
ATOM 1889 C CA . LEU A 1 251 ? -18.179 -8.129 2.522 1.00 93.69 251 LEU A CA 1
ATOM 1890 C C . LEU A 1 251 ? -17.991 -6.900 1.642 1.00 93.69 251 LEU A C 1
ATOM 1892 O O . LEU A 1 251 ? -18.329 -5.796 2.062 1.00 93.69 251 LEU A O 1
ATOM 1896 N N . ASN A 1 252 ? -17.465 -7.068 0.433 1.00 94.31 252 ASN A N 1
ATOM 1897 C CA . ASN A 1 252 ? -17.309 -5.971 -0.510 1.00 94.31 252 ASN A CA 1
ATOM 1898 C C . ASN A 1 252 ? -17.856 -6.316 -1.892 1.00 94.31 252 ASN A C 1
ATOM 1900 O O . ASN A 1 252 ? -17.654 -7.416 -2.400 1.00 94.31 252 ASN A O 1
ATOM 1904 N N . ALA A 1 253 ? -18.514 -5.335 -2.498 1.00 95.25 253 ALA A N 1
ATOM 1905 C CA . ALA A 1 253 ? -18.764 -5.284 -3.925 1.00 95.25 253 ALA A CA 1
ATOM 1906 C C . ALA A 1 253 ? -17.677 -4.429 -4.588 1.00 95.25 253 ALA A C 1
ATOM 1908 O O . ALA A 1 253 ? -17.202 -3.443 -4.018 1.00 95.25 253 ALA A O 1
ATOM 1909 N N . GLU A 1 254 ? -17.292 -4.808 -5.795 1.00 95.19 254 GLU A N 1
ATOM 1910 C CA . GLU A 1 254 ? -16.297 -4.130 -6.611 1.00 95.19 254 GLU A CA 1
ATOM 1911 C C . GLU A 1 254 ? -16.841 -3.982 -8.031 1.00 95.19 254 GLU A C 1
ATOM 1913 O O . GLU A 1 254 ? -17.152 -4.966 -8.698 1.00 95.19 254 GLU A O 1
ATOM 1918 N N . LEU A 1 255 ? -16.971 -2.737 -8.477 1.00 94.69 255 LEU A N 1
ATOM 1919 C CA . LEU A 1 255 ? -17.386 -2.361 -9.822 1.00 94.69 255 LEU A CA 1
ATOM 1920 C C . LEU A 1 255 ? -16.137 -1.952 -10.593 1.00 94.69 255 LEU A C 1
ATOM 1922 O O . LEU A 1 255 ? -15.545 -0.925 -10.263 1.00 94.69 255 LEU A O 1
ATOM 1926 N N . ILE A 1 256 ? -15.748 -2.724 -11.604 1.00 94.00 256 ILE A N 1
ATOM 1927 C CA . ILE A 1 256 ? -14.575 -2.432 -12.437 1.00 94.00 256 ILE A CA 1
ATOM 1928 C C . ILE A 1 256 ? -15.052 -1.940 -13.799 1.00 94.00 256 ILE A C 1
ATOM 1930 O O . ILE A 1 256 ? -15.839 -2.611 -14.465 1.00 94.00 256 ILE A O 1
ATOM 1934 N N . ASN A 1 257 ? -14.556 -0.776 -14.207 1.00 92.81 257 ASN A N 1
ATOM 1935 C CA . ASN A 1 257 ? -14.678 -0.237 -15.554 1.00 92.81 257 ASN A CA 1
ATOM 1936 C C . ASN A 1 257 ? -13.329 -0.441 -16.254 1.00 92.81 257 ASN A C 1
ATOM 1938 O O . ASN A 1 257 ? -12.416 0.361 -16.014 1.00 92.81 257 ASN A O 1
ATOM 1942 N N . PRO A 1 258 ? -13.157 -1.525 -17.031 1.00 87.81 258 PRO A N 1
ATOM 1943 C CA . PRO A 1 258 ? -11.938 -1.726 -17.800 1.00 87.81 258 PRO A CA 1
ATOM 1944 C C . PRO A 1 258 ? -11.823 -0.680 -18.911 1.00 87.81 258 PRO A C 1
ATOM 1946 O O . PRO A 1 258 ? -12.822 -0.126 -19.360 1.00 87.81 258 PRO A O 1
ATOM 1949 N N . GLU A 1 259 ? -10.595 -0.448 -19.369 1.00 80.69 259 GLU A N 1
ATOM 1950 C CA . GLU A 1 259 ? -10.331 0.375 -20.555 1.00 80.69 259 GLU A CA 1
ATOM 1951 C C . GLU A 1 259 ? -11.051 -0.182 -21.793 1.00 80.69 259 GLU A C 1
ATOM 1953 O O . GLU A 1 259 ? -11.719 0.552 -22.513 1.00 80.69 259 GLU A O 1
ATOM 1958 N N . ASN A 1 260 ? -10.934 -1.496 -22.008 1.00 79.31 260 ASN A N 1
ATOM 1959 C CA . ASN A 1 260 ? -11.543 -2.206 -23.125 1.00 79.31 260 ASN A CA 1
ATOM 1960 C C . ASN A 1 260 ? -12.350 -3.386 -22.580 1.00 79.31 260 ASN A C 1
ATOM 1962 O O . ASN A 1 260 ? -11.777 -4.345 -22.058 1.00 79.31 260 ASN A O 1
ATOM 1966 N N . GLY A 1 261 ? -13.674 -3.311 -22.703 1.00 81.31 261 GLY A N 1
ATOM 1967 C CA . GLY A 1 261 ? -14.589 -4.392 -22.350 1.00 81.31 261 GLY A CA 1
ATOM 1968 C C . GLY A 1 261 ? -15.752 -3.949 -21.474 1.00 81.31 261 GLY A C 1
ATOM 1969 O O . GLY A 1 261 ? -15.938 -2.768 -21.182 1.00 81.31 261 GLY A O 1
ATOM 1970 N N . ASP A 1 262 ? -16.537 -4.934 -21.053 1.00 86.44 262 ASP A N 1
ATOM 1971 C CA . ASP A 1 262 ? -17.734 -4.698 -20.260 1.00 86.44 262 ASP A CA 1
ATOM 1972 C C . ASP A 1 262 ? -17.402 -4.447 -18.789 1.00 86.44 262 ASP A C 1
ATOM 1974 O O . ASP A 1 262 ? -16.474 -5.024 -18.213 1.00 86.44 262 ASP A O 1
ATOM 1978 N N . ARG A 1 263 ? -18.217 -3.601 -18.153 1.00 91.19 263 ARG A N 1
ATOM 1979 C CA . ARG A 1 263 ? -18.177 -3.403 -16.703 1.00 91.19 263 ARG A CA 1
ATOM 1980 C C . ARG A 1 263 ? -18.394 -4.744 -16.004 1.00 91.19 263 ARG A C 1
ATOM 1982 O O . ARG A 1 263 ? -19.418 -5.392 -16.203 1.00 91.19 263 ARG A O 1
ATOM 1989 N N . THR A 1 264 ? -17.487 -5.103 -15.101 1.00 92.00 264 THR A N 1
ATOM 1990 C CA . THR A 1 264 ? -17.630 -6.303 -14.267 1.00 92.00 264 THR A CA 1
ATOM 1991 C C . THR A 1 264 ? -18.011 -5.933 -12.842 1.00 92.00 264 THR A C 1
ATOM 1993 O O . THR A 1 264 ? -17.504 -4.949 -12.295 1.00 92.00 264 THR A O 1
ATOM 1996 N N . VAL A 1 265 ? -18.857 -6.755 -12.222 1.00 92.38 265 VAL A N 1
ATOM 1997 C CA . VAL A 1 265 ? -19.200 -6.656 -10.800 1.00 92.38 265 VAL A CA 1
ATOM 1998 C C . VAL A 1 265 ? -18.678 -7.894 -10.085 1.00 92.38 265 VAL A C 1
ATOM 2000 O O . VAL A 1 265 ? -19.099 -9.006 -10.390 1.00 92.38 265 VAL A O 1
ATOM 2003 N N . ASN A 1 266 ? -17.785 -7.697 -9.120 1.00 91.88 266 ASN A N 1
ATOM 2004 C CA . ASN A 1 266 ? -17.261 -8.761 -8.273 1.00 91.88 266 ASN A CA 1
ATOM 2005 C C . ASN A 1 266 ? -17.818 -8.615 -6.857 1.00 91.88 266 ASN A C 1
ATOM 2007 O O . ASN A 1 266 ? -17.825 -7.521 -6.296 1.00 91.88 266 ASN A O 1
ATOM 2011 N N . TYR A 1 267 ? -18.214 -9.730 -6.249 1.00 91.69 267 TYR A N 1
ATOM 2012 C CA . TYR A 1 267 ? -18.563 -9.794 -4.832 1.00 91.69 267 TYR A CA 1
ATOM 2013 C C . TYR A 1 267 ? -17.521 -10.632 -4.106 1.00 91.69 267 TYR A C 1
ATOM 2015 O O . TYR A 1 267 ? -17.190 -11.735 -4.540 1.00 91.69 267 TYR A O 1
ATOM 2023 N N . ARG A 1 268 ? -16.980 -10.101 -3.011 1.00 91.56 268 ARG A N 1
ATOM 2024 C CA . ARG A 1 268 ? -15.916 -10.741 -2.235 1.00 91.56 268 ARG A CA 1
ATOM 2025 C C . ARG A 1 268 ? -16.240 -10.703 -0.754 1.00 91.56 268 ARG A C 1
ATOM 2027 O O . ARG A 1 268 ? -16.791 -9.728 -0.246 1.00 91.56 268 ARG A O 1
ATOM 2034 N N . SER A 1 269 ? -15.841 -11.753 -0.053 1.00 89.31 269 SER A N 1
ATOM 2035 C CA . SER A 1 269 ? -15.988 -11.874 1.393 1.00 89.31 269 SER A CA 1
ATOM 2036 C C . SER A 1 269 ? -14.674 -12.304 2.024 1.00 89.31 269 SER A C 1
ATOM 2038 O O . SER A 1 269 ? -13.980 -13.158 1.476 1.00 89.31 269 SER A O 1
ATOM 2040 N N . MET A 1 270 ? -14.363 -11.765 3.198 1.00 88.69 270 MET A N 1
ATOM 2041 C CA . MET A 1 270 ? -13.209 -12.163 3.995 1.00 88.69 270 MET A CA 1
ATOM 2042 C C . MET A 1 270 ? -13.609 -12.310 5.457 1.00 88.69 270 MET A C 1
ATOM 2044 O O . MET A 1 270 ? -14.326 -11.471 6.003 1.00 88.69 270 MET A O 1
ATOM 2048 N N . ILE A 1 271 ? -13.096 -13.359 6.093 1.00 87.94 271 ILE A N 1
ATOM 2049 C CA . ILE A 1 271 ? -13.138 -13.525 7.542 1.00 87.94 271 ILE A CA 1
ATOM 2050 C C . ILE A 1 271 ? -11.697 -13.574 8.034 1.00 87.94 271 ILE A C 1
ATOM 2052 O O . ILE A 1 271 ? -10.898 -14.380 7.559 1.00 87.94 271 ILE A O 1
ATOM 2056 N N . THR A 1 272 ? -11.375 -12.703 8.983 1.00 83.50 272 THR A N 1
ATOM 2057 C CA . THR A 1 272 ? -10.065 -12.633 9.624 1.00 83.50 272 THR A CA 1
ATOM 2058 C C . THR A 1 272 ? -10.199 -13.050 11.077 1.00 83.50 272 THR A C 1
ATOM 2060 O O . THR A 1 272 ? -10.970 -12.441 11.819 1.00 83.50 272 THR A O 1
ATOM 2063 N N . PHE A 1 273 ? -9.393 -14.030 11.482 1.00 82.56 273 PHE A N 1
ATOM 2064 C CA . PHE A 1 273 ? -9.198 -14.431 12.873 1.00 82.56 273 PHE A CA 1
ATOM 2065 C C . PHE A 1 273 ? -7.788 -14.011 13.303 1.00 82.56 273 PHE A C 1
ATOM 2067 O O . PHE A 1 273 ? -6.798 -14.511 12.771 1.00 82.56 273 PHE A O 1
ATOM 2074 N N . ASN A 1 274 ? -7.686 -13.052 14.220 1.00 67.94 274 ASN A N 1
ATOM 2075 C CA . ASN A 1 274 ? -6.422 -12.643 14.825 1.00 67.94 274 ASN A CA 1
ATOM 2076 C C . ASN A 1 274 ? -6.251 -13.418 16.137 1.00 67.94 274 ASN A C 1
ATOM 2078 O O . ASN A 1 274 ? -6.869 -13.051 17.135 1.00 67.94 274 ASN A O 1
ATOM 2082 N N . TYR A 1 275 ? -5.458 -14.490 16.117 1.00 56.69 275 TYR A N 1
ATOM 2083 C CA . TYR A 1 275 ? -5.077 -15.233 17.323 1.00 56.69 275 TYR A CA 1
ATOM 2084 C C . TYR A 1 275 ? -3.996 -14.486 18.105 1.00 56.69 275 TYR A C 1
ATOM 2086 O O . TYR A 1 275 ? -3.041 -13.993 17.459 1.00 56.69 275 TYR A O 1
#

pLDDT: mean 84.39, std 16.93, range [23.5, 98.19]

Solvent-accessible surface area (backbone atoms only — not comparable to full-atom values): 14107 Å² total; per-residue (Å²): 140,88,88,85,88,77,92,61,75,77,65,75,68,55,65,52,75,47,80,47,78,84,54,25,35,43,35,38,40,29,38,66,46,72,43,45,72,79,69,73,43,54,81,92,68,49,64,51,89,66,80,46,60,34,52,51,50,33,36,76,68,36,62,35,22,32,23,49,32,42,31,44,34,40,42,48,96,85,58,33,34,40,39,42,35,45,25,33,36,50,23,69,77,49,63,73,77,66,88,63,87,82,54,97,59,52,31,63,22,49,18,46,34,33,27,42,37,42,54,56,73,98,40,30,35,41,35,42,15,39,38,42,31,39,32,15,47,83,49,100,90,46,54,37,37,34,38,38,39,39,43,24,46,32,39,41,40,52,43,78,77,54,92,57,23,38,38,38,37,40,36,34,42,35,44,36,35,36,43,51,59,42,88,90,72,80,59,64,49,50,35,43,30,34,38,38,37,27,30,40,37,36,51,49,99,58,60,36,66,95,61,79,30,35,26,29,41,33,43,19,42,32,43,20,28,36,35,59,91,54,56,31,36,37,44,37,36,37,49,35,39,27,36,60,100,36,33,39,42,37,42,32,44,33,43,34,40,50,63,80,69,74,73,45,79,47,78,49,74,44,77,44,77,59,129

Nearest PDB structures (foldseek):
  2wvp-assembly1_A  TM=6.347E-01  e=9.354E-02  Escherichia coli K-12
  2iwv-assembly2_B  TM=5.997E-01  e=1.462E-01  Escherichia coli K-12
  2qom-assembly1_A  TM=4.141E-01  e=2.113E-02  Escherichia coli O157:H7
  2x9k-assembly1_A  TM=3.996E-01  e=1.141E-01  Escherichia coli K-12
  8xcj-assembly1_B  TM=5.263E-01  e=6.471E-01  Shigella sonnei

Mean predicted aligned error: 8.16 Å